Protein AF-A0A395I2I8-F1 (afdb_monomer)

Radius of gyration: 28.08 Å; Cα contacts (8 Å, |Δi|>4): 298; chains: 1; bounding box: 68×52×84 Å

Secondary structure (DSSP, 8-state):
---S------------HHHHHHHHHH-HHHHHHHHHHHHHHHHHHHHSPTTPEEEES--SSGGGTHHHHHHHHHTT----EEE--HHHHHHHHHHHHHHH---EEEEE-TTGGGGS-HHHHHHHHHHHHHHH--STT---EEEE-------HHHHHHHTTSTTHHHHHHHHHHHHHHHHHHHHT--TTS---SS-GGGEEEEEEEETTTTEEEEEEEESS--------HHHHHHHHHHTTEEEEEEEE-TT-S-EEEEEEEPP-

Structure (mmCIF, N/CA/C/O backbone):
data_AF-A0A395I2I8-F1
#
_entry.id   AF-A0A395I2I8-F1
#
loop_
_atom_site.group_PDB
_atom_site.id
_atom_site.type_symbol
_atom_site.label_atom_id
_atom_site.label_alt_id
_atom_site.label_comp_id
_atom_site.label_asym_id
_atom_site.label_entity_id
_atom_site.label_seq_id
_atom_site.pdbx_PDB_ins_code
_atom_site.Cartn_x
_atom_site.Cartn_y
_atom_site.Cartn_z
_atom_site.occupancy
_atom_site.B_iso_or_equiv
_atom_site.auth_seq_id
_atom_site.auth_comp_id
_atom_site.auth_asym_id
_atom_site.auth_atom_id
_atom_site.pdbx_PDB_model_num
ATOM 1 N N . MET A 1 1 ? 11.225 14.526 29.908 1.00 24.62 1 MET A N 1
ATOM 2 C CA . MET A 1 1 ? 11.260 15.207 28.598 1.00 24.62 1 MET A CA 1
ATOM 3 C C . MET A 1 1 ? 12.118 14.364 27.677 1.00 24.62 1 MET A C 1
ATOM 5 O O . MET A 1 1 ? 13.336 14.452 27.753 1.00 24.62 1 MET A O 1
ATOM 9 N N . LEU A 1 2 ? 11.496 13.466 26.913 1.00 23.20 2 LEU A N 1
ATOM 10 C CA . LEU A 1 2 ? 12.185 12.732 25.853 1.00 23.20 2 LEU A CA 1
ATOM 11 C C . LEU A 1 2 ? 12.238 13.633 24.610 1.00 23.20 2 LEU A C 1
ATOM 13 O O . LEU A 1 2 ? 11.276 14.367 24.368 1.00 23.20 2 LEU A O 1
ATOM 17 N N . PRO A 1 3 ? 13.361 13.652 23.878 1.00 24.34 3 PRO A N 1
ATOM 18 C CA . PRO A 1 3 ? 13.550 14.558 22.759 1.00 24.34 3 PRO A CA 1
ATOM 19 C C . PRO A 1 3 ? 12.559 14.229 21.638 1.00 24.34 3 PRO A C 1
ATOM 21 O O . PRO A 1 3 ? 12.529 13.116 21.119 1.00 24.34 3 PRO A O 1
ATOM 24 N N . GLN A 1 4 ? 11.754 15.229 21.270 1.00 32.66 4 GLN A N 1
ATOM 25 C CA . GLN A 1 4 ? 11.057 15.300 19.989 1.00 32.66 4 GLN A CA 1
ATOM 26 C C . GLN A 1 4 ? 12.108 15.207 18.885 1.00 32.66 4 GLN A C 1
ATOM 28 O O . GLN A 1 4 ? 12.811 16.184 18.657 1.00 32.66 4 GLN A O 1
ATOM 33 N N . ASN A 1 5 ? 12.273 14.033 18.283 1.00 31.19 5 ASN A N 1
ATOM 34 C CA . ASN A 1 5 ? 12.748 13.822 16.914 1.00 31.19 5 ASN A CA 1
ATOM 35 C C . ASN A 1 5 ? 12.987 12.327 16.729 1.00 31.19 5 ASN A C 1
ATOM 37 O O . ASN A 1 5 ? 14.037 11.815 17.105 1.00 31.19 5 ASN A O 1
ATOM 41 N N . ASN A 1 6 ? 11.964 11.642 16.219 1.00 24.88 6 ASN A N 1
ATOM 42 C CA . ASN A 1 6 ? 12.044 10.567 15.223 1.00 24.88 6 ASN A CA 1
ATOM 43 C C . ASN A 1 6 ? 10.640 9.980 15.009 1.00 24.88 6 ASN A C 1
ATOM 45 O O . ASN A 1 6 ? 10.434 8.774 15.042 1.00 24.88 6 ASN A O 1
ATOM 49 N N . ILE A 1 7 ? 9.662 10.856 14.766 1.00 26.92 7 ILE A N 1
ATOM 50 C CA . ILE A 1 7 ? 8.510 10.460 13.966 1.00 26.92 7 ILE A CA 1
ATOM 51 C C . ILE A 1 7 ? 9.018 10.621 12.537 1.00 26.92 7 ILE A C 1
ATOM 53 O O . ILE A 1 7 ? 9.269 11.747 12.098 1.00 26.92 7 ILE A O 1
ATOM 57 N N . ILE A 1 8 ? 9.230 9.512 11.824 1.00 27.67 8 ILE A N 1
ATOM 58 C CA . ILE A 1 8 ? 9.145 9.573 10.365 1.00 27.67 8 ILE A CA 1
ATOM 59 C C . ILE A 1 8 ? 7.680 9.877 10.114 1.00 27.67 8 ILE A C 1
ATOM 61 O O . ILE A 1 8 ? 6.827 8.996 10.050 1.00 27.67 8 ILE A O 1
ATOM 65 N N . ASP A 1 9 ? 7.393 11.169 10.098 1.00 29.12 9 ASP A N 1
ATOM 66 C CA . ASP A 1 9 ? 6.129 11.688 9.660 1.00 29.12 9 ASP A CA 1
ATOM 67 C C . ASP A 1 9 ? 6.121 11.315 8.188 1.00 29.12 9 ASP A C 1
ATOM 69 O O . ASP A 1 9 ? 6.732 11.993 7.358 1.00 29.12 9 ASP A O 1
ATOM 73 N N . ILE A 1 10 ? 5.424 10.229 7.851 1.00 31.50 10 ILE A N 1
ATOM 74 C CA . ILE A 1 10 ? 4.788 10.129 6.545 1.00 31.50 10 ILE A CA 1
ATOM 75 C C . ILE A 1 10 ? 3.675 11.183 6.567 1.00 31.50 10 ILE A C 1
ATOM 77 O O . ILE A 1 10 ? 2.496 10.888 6.390 1.00 31.50 10 ILE A O 1
ATOM 81 N N . ARG A 1 11 ? 4.065 12.451 6.764 1.00 35.88 11 ARG A N 1
ATOM 82 C CA . ARG A 1 11 ? 3.461 13.585 6.117 1.00 35.88 11 ARG A CA 1
ATOM 83 C C . ARG A 1 11 ? 3.473 13.076 4.704 1.00 35.88 11 ARG A C 1
ATOM 85 O O . ARG A 1 11 ? 4.540 12.964 4.093 1.00 35.88 11 ARG A O 1
ATOM 92 N N . ALA A 1 12 ? 2.299 12.634 4.252 1.00 39.41 12 ALA A N 1
ATOM 93 C CA . ALA A 1 12 ? 2.015 12.498 2.848 1.00 39.41 12 ALA A CA 1
ATOM 94 C C . ALA A 1 12 ? 2.805 13.625 2.209 1.00 39.41 12 ALA A C 1
ATOM 96 O O . ALA A 1 12 ? 2.707 14.763 2.695 1.00 39.41 12 ALA A O 1
ATOM 97 N N . VAL A 1 13 ? 3.674 13.293 1.245 1.00 46.09 13 VAL A N 1
ATOM 98 C CA . VAL A 1 13 ? 4.216 14.294 0.328 1.00 46.09 13 VAL A CA 1
ATOM 99 C C . VAL A 1 13 ? 3.102 15.310 0.194 1.00 46.09 13 VAL A C 1
ATOM 101 O O . VAL A 1 13 ? 1.986 14.886 -0.115 1.00 46.09 13 VAL A O 1
ATOM 104 N N . LYS A 1 14 ? 3.313 16.551 0.655 1.00 46.31 14 LYS A N 1
ATOM 105 C CA . LYS A 1 14 ? 2.206 17.500 0.777 1.00 46.31 14 LYS A CA 1
ATOM 106 C C . LYS A 1 14 ? 1.890 17.932 -0.644 1.00 46.31 14 LYS A C 1
ATOM 108 O O . LYS A 1 14 ? 2.355 18.961 -1.117 1.00 46.31 14 LYS A O 1
ATOM 113 N N . VAL A 1 15 ? 1.245 17.025 -1.358 1.00 58.12 15 VAL A N 1
ATOM 114 C CA . VAL A 1 15 ? 0.734 17.194 -2.691 1.00 58.12 15 VAL A CA 1
ATOM 115 C C . VAL A 1 15 ? -0.454 18.118 -2.512 1.00 58.12 15 VAL A C 1
ATOM 117 O O . VAL A 1 15 ? -1.151 18.045 -1.499 1.00 58.12 15 VAL A O 1
ATOM 120 N N . GLU A 1 16 ? -0.649 19.025 -3.458 1.00 64.25 16 GLU A N 1
ATOM 121 C CA . GLU A 1 16 ? -1.855 19.839 -3.479 1.00 64.25 16 GLU A CA 1
ATOM 122 C C . GLU A 1 16 ? -3.084 18.941 -3.288 1.00 64.25 16 GLU A C 1
ATOM 124 O O . GLU A 1 16 ? -3.213 17.912 -3.959 1.00 64.25 16 GLU A O 1
ATOM 129 N N . ASP A 1 17 ? -3.979 19.334 -2.377 1.00 70.62 17 ASP A N 1
ATOM 130 C CA . ASP A 1 17 ? -5.180 18.560 -2.041 1.00 70.62 17 ASP A CA 1
ATOM 131 C C . ASP A 1 17 ? -5.990 18.212 -3.304 1.00 70.62 17 ASP A C 1
ATOM 133 O O . ASP A 1 17 ? -6.579 17.142 -3.399 1.00 70.62 17 ASP A O 1
ATOM 137 N N . SER A 1 18 ? -5.945 19.071 -4.329 1.00 73.06 18 SER A N 1
ATOM 138 C CA . SER A 1 18 ? -6.546 18.850 -5.649 1.00 73.06 18 SER A CA 1
ATOM 139 C C . SER A 1 18 ? -6.028 17.591 -6.360 1.00 73.06 18 SER A C 1
ATOM 141 O O . SER A 1 18 ? -6.817 16.847 -6.944 1.00 73.06 18 SER A O 1
ATOM 143 N N . ILE A 1 19 ? -4.720 17.331 -6.312 1.00 71.69 19 ILE A N 1
ATOM 144 C CA . ILE A 1 19 ? -4.092 16.152 -6.918 1.00 71.69 19 ILE A CA 1
ATOM 145 C C . ILE A 1 19 ? -4.417 14.922 -6.076 1.00 71.69 19 ILE A C 1
ATOM 147 O O . ILE A 1 19 ? -4.734 13.872 -6.632 1.00 71.69 19 ILE A O 1
ATOM 151 N N . TYR A 1 20 ? -4.384 15.053 -4.747 1.00 75.19 20 TYR A N 1
ATOM 152 C CA . TYR A 1 20 ? -4.758 13.966 -3.846 1.00 75.19 20 TYR A CA 1
ATOM 153 C C . TYR A 1 20 ? -6.211 13.522 -4.080 1.00 75.19 20 TYR A C 1
ATOM 155 O O . TYR A 1 20 ? -6.464 12.347 -4.336 1.00 75.19 20 TYR A O 1
ATOM 163 N N . GLU A 1 21 ? -7.157 14.460 -4.123 1.00 79.88 21 GLU A N 1
ATOM 164 C CA . GLU A 1 21 ? -8.561 14.178 -4.441 1.00 79.88 21 GLU A CA 1
ATOM 165 C C . GLU A 1 21 ? -8.737 13.587 -5.850 1.00 79.88 21 GLU A C 1
ATOM 167 O O . GLU A 1 21 ? -9.542 12.674 -6.055 1.00 79.88 21 GLU A O 1
ATOM 172 N N . ALA A 1 22 ? -7.951 14.047 -6.828 1.00 82.38 22 ALA A N 1
ATOM 173 C CA . ALA A 1 22 ? -7.978 13.492 -8.177 1.00 82.38 22 ALA A CA 1
ATOM 174 C C . ALA A 1 22 ? -7.480 12.035 -8.228 1.00 82.38 22 ALA A C 1
ATOM 176 O O . ALA A 1 22 ? -8.081 11.224 -8.935 1.00 82.38 22 ALA A O 1
ATOM 177 N N . VAL A 1 23 ? -6.450 11.668 -7.452 1.00 82.81 23 VAL A N 1
ATOM 178 C CA . VAL A 1 23 ? -6.026 10.263 -7.286 1.00 82.81 23 VAL A CA 1
ATOM 179 C C . VAL A 1 23 ? -7.157 9.449 -6.676 1.00 82.81 23 VAL A C 1
ATOM 181 O O . VAL A 1 23 ? -7.519 8.385 -7.184 1.00 82.81 23 VAL A O 1
ATOM 184 N N . LEU A 1 24 ? -7.753 9.970 -5.603 1.00 83.50 24 LEU A N 1
ATOM 185 C CA . LEU A 1 24 ? -8.794 9.270 -4.869 1.00 83.50 24 LEU A CA 1
ATOM 186 C C . LEU A 1 24 ? -10.037 8.987 -5.715 1.00 83.50 24 LEU A C 1
ATOM 188 O O . LEU A 1 24 ? -10.708 8.000 -5.430 1.00 83.50 24 LEU A O 1
ATOM 192 N N . LYS A 1 25 ? -10.318 9.781 -6.757 1.00 85.25 25 LYS A N 1
ATOM 193 C CA . LYS A 1 25 ? -11.474 9.620 -7.656 1.00 85.25 25 LYS A CA 1
ATOM 194 C C . LYS A 1 25 ? -11.497 8.290 -8.416 1.00 85.25 25 LYS A C 1
ATOM 196 O O . LYS A 1 25 ? -12.566 7.701 -8.561 1.00 85.25 25 LYS A O 1
ATOM 201 N N . ASP A 1 26 ? -10.352 7.805 -8.889 1.00 85.00 26 ASP A N 1
ATOM 202 C CA . ASP A 1 26 ? -10.253 6.518 -9.603 1.00 85.00 26 ASP A CA 1
ATOM 203 C C . ASP A 1 26 ? -9.760 5.373 -8.697 1.00 85.00 26 ASP A C 1
ATOM 205 O O . ASP A 1 26 ? -9.737 4.207 -9.101 1.00 85.00 26 ASP A O 1
ATOM 209 N N . TYR A 1 27 ? -9.426 5.678 -7.441 1.00 90.31 27 TYR A N 1
ATOM 210 C CA . TYR A 1 27 ? -8.975 4.703 -6.455 1.00 90.31 27 TYR A CA 1
ATOM 211 C C . TYR A 1 27 ? -10.163 3.947 -5.833 1.00 90.31 27 TYR A C 1
ATOM 213 O O . TYR A 1 27 ? -10.759 4.374 -4.838 1.00 90.31 27 TYR A O 1
ATOM 221 N N . TYR A 1 28 ? -10.547 2.807 -6.426 1.00 93.50 28 TYR A N 1
ATOM 222 C CA . TYR A 1 28 ? -11.740 2.050 -5.997 1.00 93.50 28 TYR A CA 1
ATOM 223 C C . TYR A 1 28 ? -11.699 1.647 -4.521 1.00 93.50 28 TYR A C 1
ATOM 225 O O . TYR A 1 28 ? -12.742 1.645 -3.871 1.00 93.50 28 TYR A O 1
ATOM 233 N N . LEU A 1 29 ? -10.515 1.331 -3.988 1.00 91.44 29 LEU A N 1
ATOM 234 C CA . LEU A 1 29 ? -10.379 0.791 -2.640 1.00 91.44 29 LEU A CA 1
ATOM 235 C C . LEU A 1 29 ? -10.951 1.753 -1.594 1.00 91.44 29 LEU A C 1
ATOM 237 O O . LEU A 1 29 ? -11.674 1.324 -0.699 1.00 91.44 29 LEU A O 1
ATOM 241 N N . ARG A 1 30 ? -10.709 3.063 -1.748 1.00 88.81 30 ARG A N 1
ATOM 242 C CA . ARG A 1 30 ? -11.294 4.080 -0.860 1.00 88.81 30 ARG A CA 1
ATOM 243 C C . ARG A 1 30 ? -12.821 4.077 -0.930 1.00 88.81 30 ARG A C 1
ATOM 245 O O . ARG A 1 30 ? -13.480 4.147 0.102 1.00 88.81 30 ARG A O 1
ATOM 252 N N . HIS A 1 31 ? -13.385 4.014 -2.132 1.00 90.88 31 HIS A N 1
ATOM 253 C CA . HIS A 1 31 ? -14.834 4.050 -2.324 1.00 90.88 31 HIS A CA 1
ATOM 254 C C . HIS A 1 31 ? -15.522 2.816 -1.739 1.00 90.88 31 HIS A C 1
ATOM 256 O O . HIS A 1 31 ? -16.550 2.942 -1.074 1.00 90.88 31 HIS A O 1
ATOM 262 N N . GLU A 1 32 ? -14.948 1.635 -1.963 1.00 94.44 32 GLU A N 1
ATOM 263 C CA . GLU A 1 32 ? -15.469 0.373 -1.437 1.00 94.44 32 GLU A CA 1
ATOM 264 C C . GLU A 1 32 ? -15.355 0.316 0.087 1.00 94.44 32 GLU A C 1
ATOM 266 O O . GLU A 1 32 ? -16.323 -0.042 0.756 1.00 94.44 32 GLU A O 1
ATOM 271 N N . GLU A 1 33 ? -14.228 0.759 0.648 1.00 92.19 33 GLU A N 1
ATOM 272 C CA . GLU A 1 33 ? -14.037 0.876 2.093 1.00 92.19 33 GLU A CA 1
ATOM 273 C C . GLU A 1 33 ? -15.080 1.807 2.731 1.00 92.19 33 GLU A C 1
ATOM 275 O O . GLU A 1 33 ? -15.785 1.398 3.653 1.00 92.19 33 GLU A O 1
ATOM 280 N N . ILE A 1 34 ? -15.267 3.019 2.195 1.00 90.75 34 ILE A N 1
ATOM 281 C CA . ILE A 1 34 ? -16.287 3.964 2.682 1.00 90.75 34 ILE A CA 1
ATOM 282 C C . ILE A 1 34 ? -17.697 3.374 2.552 1.00 90.75 34 ILE A C 1
ATOM 284 O O . ILE A 1 34 ? -18.524 3.534 3.453 1.00 90.75 34 ILE A O 1
ATOM 288 N N . HIS A 1 35 ? -17.999 2.685 1.450 1.00 93.69 35 HIS A N 1
ATOM 289 C CA . HIS A 1 35 ? -19.297 2.044 1.256 1.00 93.69 35 HIS A CA 1
ATOM 290 C C . HIS A 1 35 ? -19.560 0.951 2.304 1.00 93.69 35 HIS A C 1
ATOM 292 O O . HIS A 1 35 ? -20.650 0.887 2.882 1.00 93.69 35 HIS A O 1
ATOM 298 N N . ILE A 1 36 ? -18.562 0.114 2.596 1.00 95.19 36 ILE A N 1
ATOM 299 C CA . ILE A 1 36 ? -18.658 -0.919 3.632 1.00 95.19 36 ILE A CA 1
ATOM 300 C C . ILE A 1 36 ? -18.846 -0.276 5.007 1.00 95.19 36 ILE A C 1
ATOM 302 O O . ILE A 1 36 ? -19.736 -0.695 5.745 1.00 95.19 36 ILE A O 1
ATOM 306 N N . LEU A 1 37 ? -18.084 0.770 5.337 1.00 92.94 37 LEU A N 1
ATOM 307 C CA . LEU A 1 37 ? -18.235 1.492 6.602 1.00 92.94 37 LEU A CA 1
ATOM 308 C C . LEU A 1 37 ? -19.650 2.070 6.739 1.00 92.94 37 LEU A C 1
ATOM 310 O O . LEU A 1 37 ? -20.325 1.799 7.724 1.00 92.94 37 LEU A O 1
ATOM 314 N N . ARG A 1 38 ? -20.175 2.752 5.718 1.00 92.50 38 ARG A N 1
ATOM 315 C CA . ARG A 1 38 ? -21.546 3.302 5.737 1.00 92.50 38 ARG A CA 1
ATOM 316 C C . ARG A 1 38 ? -22.635 2.248 5.890 1.00 92.50 38 ARG A C 1
ATOM 318 O O . ARG A 1 38 ? -23.637 2.501 6.550 1.00 92.50 38 ARG A O 1
ATOM 325 N N . THR A 1 39 ? -22.462 1.074 5.290 1.00 95.12 39 THR A N 1
ATOM 326 C CA . THR A 1 39 ? -23.499 0.031 5.299 1.00 95.12 39 THR A CA 1
ATOM 327 C C . THR A 1 39 ? -23.384 -0.938 6.475 1.00 95.12 39 THR A C 1
ATOM 329 O O . THR A 1 39 ? -24.389 -1.528 6.875 1.00 95.12 39 THR A O 1
ATOM 332 N N . GLN A 1 40 ? -22.186 -1.127 7.036 1.00 96.12 40 GLN A N 1
ATOM 333 C CA . GLN A 1 40 ? -21.920 -2.131 8.070 1.00 96.12 40 GLN A CA 1
ATOM 334 C C . GLN A 1 40 ? -21.453 -1.551 9.410 1.00 96.12 40 GLN A C 1
ATOM 336 O O . GLN A 1 40 ? -21.416 -2.322 10.373 1.00 96.12 40 GLN A O 1
ATOM 341 N N . ALA A 1 41 ? -21.163 -0.245 9.527 1.00 92.75 41 ALA A N 1
ATOM 342 C CA . ALA A 1 41 ? -20.664 0.366 10.767 1.00 92.75 41 ALA A CA 1
ATOM 343 C C . ALA A 1 41 ? -21.506 -0.027 11.980 1.00 92.75 41 ALA A C 1
ATOM 345 O O . ALA A 1 41 ? -20.948 -0.514 12.953 1.00 92.75 41 ALA A O 1
ATOM 346 N N . HIS A 1 42 ? -22.839 0.049 11.896 1.00 93.38 42 HIS A N 1
ATOM 347 C CA . HIS A 1 42 ? -23.726 -0.341 12.999 1.00 93.38 42 HIS A CA 1
ATOM 348 C C . HIS A 1 42 ? -23.481 -1.769 13.510 1.00 93.38 42 HIS A C 1
ATOM 350 O O . HIS A 1 42 ? -23.486 -2.015 14.716 1.00 93.38 42 HIS A O 1
ATOM 356 N N . LYS A 1 43 ? -23.251 -2.726 12.604 1.00 94.94 43 LYS A N 1
ATOM 357 C CA . LYS A 1 43 ? -22.971 -4.120 12.977 1.00 94.94 43 LYS A CA 1
ATOM 358 C C . LYS A 1 43 ? -21.564 -4.273 13.549 1.00 94.94 43 LYS A C 1
ATOM 360 O O . LYS A 1 43 ? -21.390 -5.022 14.508 1.00 94.94 43 LYS A O 1
ATOM 365 N N . MET A 1 44 ? -20.586 -3.578 12.967 1.00 94.19 44 MET A N 1
ATOM 366 C CA . MET A 1 44 ? -19.196 -3.580 13.430 1.00 94.19 44 MET A CA 1
ATOM 367 C C . MET A 1 44 ? -19.105 -3.015 14.847 1.00 94.19 44 MET A C 1
ATOM 369 O O . MET A 1 44 ? -18.624 -3.688 15.755 1.00 94.19 44 MET A O 1
ATOM 373 N N . THR A 1 45 ? -19.650 -1.819 15.066 1.00 91.06 45 THR A N 1
ATOM 374 C CA . THR A 1 45 ? -19.606 -1.132 16.356 1.00 91.06 45 THR A CA 1
ATOM 375 C C . THR A 1 45 ? -20.383 -1.878 17.425 1.00 91.06 45 THR A C 1
ATOM 377 O O . THR A 1 45 ? -19.916 -1.930 18.556 1.00 91.06 45 THR A O 1
ATOM 380 N N . HIS A 1 46 ? -21.484 -2.564 17.095 1.00 91.88 46 HIS A N 1
ATOM 381 C CA . HIS A 1 46 ? -22.209 -3.404 18.055 1.00 91.88 46 HIS A CA 1
ATOM 382 C C . HIS A 1 46 ? -21.333 -4.529 18.639 1.00 91.88 46 HIS A C 1
ATOM 384 O O . HIS A 1 46 ? -21.562 -4.958 19.769 1.00 91.88 46 HIS A O 1
ATOM 390 N N . LYS A 1 47 ? -20.325 -5.014 17.903 1.00 92.44 47 LYS A N 1
ATOM 391 C CA . LYS A 1 47 ? -19.395 -6.053 18.377 1.00 92.44 47 LYS A CA 1
ATOM 392 C C . LYS A 1 47 ? -18.235 -5.513 19.216 1.00 92.44 47 LYS A C 1
ATOM 394 O O . LYS A 1 47 ? -17.597 -6.302 19.902 1.00 92.44 47 LYS A O 1
ATOM 399 N N . ILE A 1 48 ? -17.988 -4.204 19.194 1.00 89.56 48 ILE A N 1
ATOM 400 C CA . ILE A 1 48 ? -16.977 -3.558 20.040 1.00 89.56 48 ILE A CA 1
ATOM 401 C C . ILE A 1 48 ? -17.464 -3.562 21.495 1.00 89.56 48 ILE A C 1
ATOM 403 O O . ILE A 1 48 ? -18.630 -3.262 21.756 1.00 89.56 48 ILE A O 1
ATOM 407 N N . ALA A 1 49 ? -16.600 -3.888 22.452 1.00 88.50 49 ALA A N 1
ATOM 408 C CA . ALA A 1 49 ? -16.979 -3.922 23.861 1.00 88.50 49 ALA A CA 1
ATOM 409 C C . ALA A 1 49 ? -17.300 -2.526 24.424 1.00 88.50 49 ALA A C 1
ATOM 411 O O . ALA A 1 49 ? -16.830 -1.501 23.924 1.00 88.50 49 ALA A O 1
ATOM 412 N N . GLU A 1 50 ? -18.106 -2.468 25.483 1.00 85.62 50 GLU A N 1
ATOM 413 C CA . GLU A 1 50 ? -18.380 -1.200 26.162 1.00 85.62 50 GLU A CA 1
ATOM 414 C C . GLU A 1 50 ? -17.109 -0.611 26.786 1.00 85.62 50 GLU A C 1
ATOM 416 O O . GLU A 1 50 ? -16.181 -1.334 27.143 1.00 85.62 50 GLU A O 1
ATOM 421 N N . ASN A 1 51 ? -17.066 0.720 26.905 1.00 84.81 51 ASN A N 1
ATOM 422 C CA . ASN A 1 51 ? -15.925 1.477 27.438 1.00 84.81 51 ASN A CA 1
ATOM 423 C C . ASN A 1 51 ? -14.584 1.216 26.724 1.00 84.81 51 ASN A C 1
ATOM 425 O O . ASN A 1 51 ? -13.523 1.510 27.281 1.00 84.81 51 ASN A O 1
ATOM 429 N N . SER A 1 52 ? -14.626 0.678 25.501 1.00 86.00 52 SER A N 1
ATOM 430 C CA . SER A 1 52 ? -13.425 0.432 24.710 1.00 86.00 52 SER A CA 1
ATOM 431 C C . SER A 1 52 ? -12.780 1.739 24.264 1.00 86.00 52 SER A C 1
ATOM 433 O O . SER A 1 52 ? -13.456 2.635 23.755 1.00 86.00 52 SER A O 1
ATOM 435 N N . ALA A 1 53 ? -11.458 1.829 24.374 1.00 85.69 53 ALA A N 1
ATOM 436 C CA . ALA A 1 53 ? -10.705 2.841 23.642 1.00 85.69 53 ALA A CA 1
ATOM 437 C C . ALA A 1 53 ? -10.575 2.424 22.169 1.00 85.69 53 ALA A C 1
ATOM 439 O O . ALA A 1 53 ? -10.296 1.262 21.875 1.00 85.69 53 ALA A O 1
ATOM 440 N N . ILE A 1 54 ? -10.785 3.362 21.248 1.00 85.12 54 ILE A N 1
ATOM 441 C CA . ILE A 1 54 ? -10.629 3.147 19.809 1.00 85.12 54 ILE A CA 1
ATOM 442 C C . ILE A 1 54 ? -9.267 3.698 19.404 1.00 85.12 54 ILE A C 1
ATOM 444 O O . ILE A 1 54 ? -8.942 4.845 19.694 1.00 85.12 54 ILE A O 1
ATOM 448 N N . VAL A 1 55 ? -8.455 2.890 18.740 1.00 83.19 55 VAL A N 1
ATOM 449 C CA . VAL A 1 55 ? -7.097 3.283 18.358 1.00 83.19 55 VAL A CA 1
ATOM 450 C C . VAL A 1 55 ? -6.981 3.171 16.850 1.00 83.19 55 VAL A C 1
ATOM 452 O O . VAL A 1 55 ? -7.048 2.065 16.323 1.00 83.19 55 VAL A O 1
ATOM 455 N N . ASP A 1 56 ? -6.837 4.297 16.156 1.00 82.19 56 ASP A N 1
ATOM 456 C CA . ASP A 1 56 ? -6.632 4.308 14.708 1.00 82.19 56 ASP A CA 1
ATOM 457 C C . ASP A 1 56 ? -5.135 4.351 14.397 1.00 82.19 56 ASP A C 1
ATOM 459 O O . ASP A 1 56 ? -4.458 5.343 14.670 1.00 82.19 56 ASP A O 1
ATOM 463 N N . LEU A 1 57 ? -4.623 3.253 13.839 1.00 76.50 57 LEU A N 1
ATOM 464 C CA . LEU A 1 57 ? -3.203 3.074 13.535 1.00 76.50 57 LEU A CA 1
ATOM 465 C C . LEU A 1 57 ? -2.854 3.392 12.072 1.00 76.50 57 LEU A C 1
ATOM 467 O O . LEU A 1 57 ? -1.819 2.940 11.581 1.00 76.50 57 LEU A O 1
ATOM 471 N N . GLY A 1 58 ? -3.700 4.130 11.346 1.00 67.06 58 GLY A N 1
ATOM 472 C CA . GLY A 1 58 ? -3.453 4.404 9.927 1.00 67.06 58 GLY A CA 1
ATOM 473 C C . GLY A 1 58 ? -4.137 5.644 9.373 1.00 67.06 58 GLY A C 1
ATOM 474 O O . GLY A 1 58 ? -4.497 5.643 8.197 1.00 67.06 58 GLY A O 1
ATOM 475 N N . SER A 1 59 ? -4.355 6.673 10.195 1.00 56.56 59 SER A N 1
ATOM 476 C CA . SER A 1 59 ? -5.478 7.563 9.909 1.00 56.56 59 SER A CA 1
ATOM 477 C C . SER A 1 59 ? -5.348 8.416 8.651 1.00 56.56 59 SER A C 1
ATOM 479 O O . SER A 1 59 ? -6.377 8.663 8.045 1.00 56.56 59 SER A O 1
ATOM 481 N N . GLY A 1 60 ? -4.155 8.817 8.190 1.00 62.72 60 GLY A N 1
ATOM 482 C CA . GLY A 1 60 ? -4.050 9.707 7.024 1.00 62.72 60 GLY A CA 1
ATOM 483 C C . GLY A 1 60 ? -5.045 10.880 7.135 1.00 62.72 60 GLY A C 1
ATOM 484 O O . GLY A 1 60 ? -4.849 11.777 7.951 1.00 62.72 60 GLY A O 1
ATOM 485 N N . SER A 1 61 ? -6.141 10.838 6.363 1.00 62.56 61 SER A N 1
ATOM 486 C CA . SER A 1 61 ? -7.352 11.642 6.581 1.00 62.56 61 SER A CA 1
ATOM 487 C C . SER A 1 61 ? -8.408 10.918 7.448 1.00 62.56 61 SER A C 1
ATOM 489 O O . SER A 1 61 ? -8.866 9.821 7.134 1.00 62.56 61 SER A O 1
ATOM 491 N N . LEU A 1 62 ? -8.895 11.582 8.506 1.00 69.12 62 LEU A N 1
ATOM 492 C CA . LEU A 1 62 ? -9.932 11.054 9.420 1.00 69.12 62 LEU A CA 1
ATOM 493 C C . LEU A 1 62 ? -11.325 10.886 8.776 1.00 69.12 62 LEU A C 1
ATOM 495 O O . LEU A 1 62 ? -12.252 10.401 9.424 1.00 69.12 62 LEU A O 1
ATOM 499 N N . ASP A 1 63 ? -11.497 11.278 7.512 1.00 73.50 63 ASP A N 1
ATOM 500 C CA . ASP A 1 63 ? -12.774 11.304 6.788 1.00 73.50 63 ASP A CA 1
ATOM 501 C C . ASP A 1 63 ? -13.469 9.937 6.749 1.00 73.50 63 ASP A C 1
ATOM 503 O O . ASP A 1 63 ? -14.697 9.850 6.827 1.00 73.50 63 ASP A O 1
ATOM 507 N N . LYS A 1 64 ? -12.691 8.855 6.677 1.00 77.12 64 LYS A N 1
ATOM 508 C CA . LYS A 1 64 ? -13.229 7.492 6.609 1.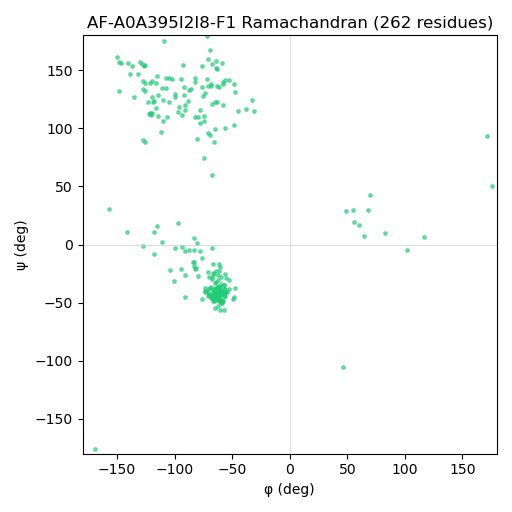00 77.12 64 LYS A CA 1
ATOM 509 C C . LYS A 1 64 ? -13.802 7.016 7.939 1.00 77.12 64 LYS A C 1
ATOM 511 O O . LYS A 1 64 ? -14.815 6.317 7.952 1.00 77.12 64 LYS A O 1
ATOM 516 N N . ILE A 1 65 ? -13.174 7.381 9.057 1.00 79.75 65 ILE A N 1
ATOM 517 C CA . ILE A 1 65 ? -13.561 6.859 10.373 1.00 79.75 65 ILE A CA 1
ATOM 518 C C . ILE A 1 65 ? -14.740 7.613 10.989 1.00 79.75 65 ILE A C 1
ATOM 520 O O . ILE A 1 65 ? -15.373 7.069 11.892 1.00 79.75 65 ILE A O 1
ATOM 524 N N . VAL A 1 66 ? -15.093 8.801 10.476 1.00 83.44 66 VAL A N 1
ATOM 525 C CA . VAL A 1 66 ? -16.243 9.600 10.951 1.00 83.44 66 VAL A CA 1
ATOM 526 C C . VAL A 1 66 ? -17.503 8.744 11.063 1.00 83.44 66 VAL A C 1
ATOM 528 O O . VAL A 1 66 ? -18.153 8.728 12.097 1.00 83.44 66 VAL A O 1
ATOM 531 N N . THR A 1 67 ? -17.787 7.918 10.054 1.00 86.00 67 THR A N 1
ATOM 532 C CA . THR A 1 67 ? -18.967 7.039 10.067 1.00 86.00 67 THR A CA 1
ATOM 533 C C . THR A 1 67 ? -18.954 6.019 11.217 1.00 86.00 67 THR A C 1
ATOM 535 O O . THR A 1 67 ? -20.007 5.702 11.776 1.00 86.00 67 THR A O 1
ATOM 538 N N . LEU A 1 68 ? -17.783 5.490 11.591 1.00 85.50 68 LEU A N 1
ATOM 539 C CA . LEU A 1 68 ? -17.661 4.603 12.753 1.00 85.50 68 LEU A CA 1
ATOM 540 C C . LEU A 1 68 ? -17.861 5.376 14.056 1.00 85.50 68 LEU A C 1
ATOM 542 O O . LEU A 1 68 ? -18.562 4.885 14.940 1.00 85.50 68 LEU A O 1
ATOM 546 N N . LEU A 1 69 ? -17.279 6.573 14.158 1.00 83.88 69 LEU A N 1
ATOM 547 C CA . LEU A 1 69 ? -17.394 7.438 15.332 1.00 83.88 69 LEU A CA 1
ATOM 548 C C . LEU A 1 69 ? -18.847 7.867 15.576 1.00 83.88 69 LEU A C 1
ATOM 550 O O . LEU A 1 69 ? -19.349 7.652 16.677 1.00 83.88 69 LEU A O 1
ATOM 554 N N . ASP A 1 70 ? -19.553 8.333 14.543 1.00 86.50 70 ASP A N 1
ATOM 555 C CA . ASP A 1 70 ? -20.975 8.707 14.614 1.00 86.50 70 ASP A CA 1
ATOM 556 C C . ASP A 1 70 ? -21.832 7.540 15.122 1.00 86.50 70 ASP A C 1
ATOM 558 O O . ASP A 1 70 ? -22.742 7.690 15.938 1.00 86.50 70 ASP A O 1
ATOM 562 N N . THR A 1 71 ? -21.523 6.330 14.653 1.00 87.38 71 THR A N 1
ATOM 563 C CA . THR A 1 71 ? -22.253 5.125 15.047 1.00 87.38 71 THR A CA 1
ATOM 564 C C . THR A 1 71 ? -21.958 4.733 16.499 1.00 87.38 71 THR A C 1
ATOM 566 O O . THR A 1 71 ? -22.860 4.288 17.212 1.00 87.38 71 THR A O 1
ATOM 569 N N . LEU A 1 72 ? -20.711 4.878 16.956 1.00 85.56 72 LEU A N 1
ATOM 570 C CA . LEU A 1 72 ? -20.332 4.642 18.353 1.00 85.56 72 LEU A CA 1
ATOM 571 C C . LEU A 1 72 ? -21.020 5.637 19.294 1.00 85.56 72 LEU A C 1
ATOM 573 O O . LEU A 1 72 ? -21.544 5.229 20.335 1.00 85.56 72 LEU A O 1
ATOM 577 N N . GLU A 1 73 ? -21.076 6.911 18.901 1.00 85.56 73 GLU A N 1
ATOM 578 C CA . GLU A 1 73 ? -21.770 7.968 19.637 1.00 85.56 73 GLU A CA 1
ATOM 579 C C . GLU A 1 73 ? -23.282 7.710 19.699 1.00 85.56 73 GLU A C 1
ATOM 581 O O . GLU A 1 73 ? -23.871 7.746 20.781 1.00 85.56 73 GLU A O 1
ATOM 586 N N . ALA A 1 74 ? -23.907 7.342 18.575 1.00 85.94 74 ALA A N 1
ATOM 587 C CA . ALA A 1 74 ? -25.324 6.978 18.526 1.00 85.94 74 ALA A CA 1
ATOM 588 C C . ALA A 1 74 ? -25.655 5.774 19.428 1.00 85.94 74 ALA A C 1
ATOM 590 O O . ALA A 1 74 ? -26.724 5.718 20.040 1.00 85.94 74 ALA A O 1
ATOM 591 N N . GLN A 1 75 ? -24.720 4.828 19.562 1.00 83.88 75 GLN A N 1
ATOM 592 C CA . GLN A 1 75 ? -24.816 3.693 20.488 1.00 83.88 75 GLN A CA 1
ATOM 593 C C . GLN A 1 75 ? -24.446 4.054 21.938 1.00 83.88 75 GLN A C 1
ATOM 595 O O . GLN A 1 75 ? -24.465 3.178 22.802 1.00 83.88 75 GLN A O 1
ATOM 600 N N . LYS A 1 76 ? -24.119 5.322 22.220 1.00 80.56 76 LYS A N 1
ATOM 601 C CA . LYS A 1 76 ? -23.680 5.835 23.528 1.00 80.56 76 LYS A CA 1
ATOM 602 C C . LYS A 1 76 ? -22.478 5.083 24.102 1.00 80.56 76 LYS A C 1
ATOM 604 O O . LYS A 1 76 ? -22.323 4.988 25.322 1.00 80.56 76 LYS A O 1
ATOM 609 N N . LYS A 1 77 ? -21.614 4.543 23.238 1.00 74.69 77 LYS A N 1
ATOM 610 C CA . LYS A 1 77 ? -20.384 3.888 23.682 1.00 74.69 77 LYS A CA 1
ATOM 611 C C . LYS A 1 77 ? -19.386 4.954 24.104 1.00 74.69 77 LYS A C 1
ATOM 613 O O . LYS A 1 77 ? -19.104 5.887 23.361 1.00 74.69 77 LYS A O 1
ATOM 618 N N . LYS A 1 78 ? -18.843 4.822 25.316 1.00 65.94 78 LYS A N 1
ATOM 619 C CA . LYS A 1 78 ? -17.726 5.658 25.760 1.00 65.94 78 LYS A CA 1
ATOM 620 C C . LYS A 1 78 ? -16.464 5.184 25.056 1.00 65.94 78 LYS A C 1
ATOM 622 O O . LYS A 1 78 ? -15.931 4.134 25.401 1.00 65.94 78 LYS A O 1
ATOM 627 N N . CYS A 1 79 ? -16.006 5.964 24.091 1.00 64.88 79 CYS A N 1
ATOM 628 C CA . CYS A 1 79 ? -14.783 5.711 23.348 1.00 64.88 79 CYS A CA 1
ATOM 629 C C . CYS A 1 79 ? -13.874 6.939 23.379 1.00 64.88 79 CYS A C 1
ATOM 631 O O . CYS A 1 79 ? -14.335 8.073 23.284 1.00 64.88 79 CYS A O 1
ATOM 633 N N . ALA A 1 80 ? -12.575 6.694 23.518 1.00 65.06 80 ALA A N 1
ATOM 634 C CA . ALA A 1 80 ? -11.527 7.685 23.305 1.00 65.06 80 ALA A CA 1
ATOM 635 C C . ALA A 1 80 ? -10.769 7.286 22.040 1.00 65.06 80 ALA A C 1
ATOM 637 O O . ALA A 1 80 ? -10.480 6.100 21.885 1.00 65.06 80 ALA A O 1
ATOM 638 N N . ALA A 1 81 ? -10.491 8.245 21.157 1.00 62.91 81 ALA A N 1
ATOM 639 C CA . ALA A 1 81 ? -9.714 8.022 19.944 1.00 62.91 81 ALA A CA 1
ATOM 640 C C . ALA A 1 81 ? -8.266 8.476 20.158 1.00 62.91 81 ALA A C 1
ATOM 642 O O . ALA A 1 81 ? -8.040 9.604 20.600 1.00 62.91 81 ALA A O 1
ATOM 643 N N . LEU A 1 82 ? -7.301 7.613 19.837 1.00 66.44 82 LEU A N 1
ATOM 644 C CA . LEU A 1 82 ? -5.885 7.978 19.761 1.00 66.44 82 LEU A CA 1
ATOM 645 C C . LEU A 1 82 ? -5.447 8.021 18.294 1.00 66.44 82 LEU A C 1
ATOM 647 O O . LEU A 1 82 ? -5.750 7.098 17.537 1.00 66.44 82 LEU A O 1
ATOM 651 N N . HIS A 1 83 ? -4.711 9.073 17.933 1.00 65.25 83 HIS A N 1
ATOM 652 C CA . HIS A 1 83 ? -4.011 9.201 16.660 1.00 65.25 83 HIS A CA 1
ATOM 653 C C . HIS A 1 83 ? -2.505 9.296 16.930 1.00 65.25 83 HIS A C 1
ATOM 655 O O . HIS A 1 83 ? -2.065 10.169 17.679 1.00 65.25 83 HIS A O 1
ATOM 661 N N . GLY A 1 84 ? -1.729 8.394 16.336 1.00 64.25 84 GLY A N 1
ATOM 662 C CA . GLY A 1 84 ? -0.278 8.321 16.489 1.00 64.25 84 GLY A CA 1
ATOM 663 C C . GLY A 1 84 ? 0.328 7.348 15.485 1.00 64.25 84 GLY A C 1
ATOM 664 O O . GLY A 1 84 ? -0.384 6.801 14.638 1.00 64.25 84 GLY A O 1
ATOM 665 N N . THR A 1 85 ? 1.640 7.130 15.566 1.00 73.88 85 THR A N 1
ATOM 666 C CA . THR A 1 85 ? 2.277 6.081 14.763 1.00 73.88 85 THR A CA 1
ATOM 667 C C . THR A 1 85 ? 1.847 4.696 15.248 1.00 73.88 85 THR A C 1
ATOM 669 O O . THR A 1 85 ? 1.250 4.539 16.319 1.00 73.88 85 THR A O 1
ATOM 672 N N . PHE A 1 86 ? 2.144 3.672 14.449 1.00 76.19 86 PHE A N 1
ATOM 673 C CA . PHE A 1 86 ? 1.830 2.298 14.814 1.00 76.19 86 PHE A CA 1
ATOM 674 C C . PHE A 1 86 ? 2.481 1.902 16.147 1.00 76.19 86 PHE A C 1
ATOM 676 O O . PHE A 1 86 ? 1.813 1.375 17.038 1.00 76.19 86 PHE A O 1
ATOM 683 N N . GLU A 1 87 ? 3.776 2.180 16.284 1.00 80.12 87 GLU A N 1
ATOM 684 C CA . GLU A 1 87 ? 4.567 1.876 17.470 1.00 80.12 87 GLU A CA 1
ATOM 685 C C . GLU A 1 87 ? 4.031 2.606 18.706 1.00 80.12 87 GLU A C 1
ATOM 687 O O . GLU A 1 87 ? 3.769 1.950 19.718 1.00 80.12 87 GLU A O 1
ATOM 692 N N . ASP A 1 88 ? 3.778 3.915 18.593 1.00 80.69 88 ASP A N 1
ATOM 693 C CA . ASP A 1 88 ? 3.243 4.727 19.695 1.00 80.69 88 ASP A CA 1
ATOM 694 C C . ASP A 1 88 ? 1.876 4.202 20.155 1.00 80.69 88 ASP A C 1
ATOM 696 O O . ASP A 1 88 ? 1.598 4.091 21.350 1.00 80.69 88 ASP A O 1
ATOM 700 N N . GLY A 1 89 ? 1.010 3.837 19.203 1.00 82.94 89 GLY A N 1
ATOM 701 C CA . GLY A 1 89 ? -0.315 3.311 19.504 1.00 82.94 89 GLY A CA 1
ATOM 702 C C . GLY A 1 89 ? -0.268 1.955 20.211 1.00 82.94 89 GLY A C 1
ATOM 703 O O . GLY A 1 89 ? -1.035 1.724 21.147 1.00 82.94 89 GLY A O 1
ATOM 704 N N . LEU A 1 90 ? 0.648 1.063 19.817 1.00 83.00 90 LEU A N 1
ATOM 705 C CA . LEU A 1 90 ? 0.831 -0.220 20.501 1.00 83.00 90 LEU A CA 1
ATOM 706 C C . LEU A 1 90 ? 1.418 -0.070 21.907 1.00 83.00 90 LEU A C 1
ATOM 708 O O . LEU A 1 90 ? 1.048 -0.837 22.801 1.00 83.00 90 LEU A O 1
ATOM 712 N N . GLU A 1 91 ? 2.349 0.861 22.106 1.00 84.88 91 GLU A N 1
ATOM 713 C CA . GLU A 1 91 ? 2.909 1.157 23.426 1.00 84.88 91 GLU A CA 1
ATOM 714 C C . GLU A 1 91 ? 1.831 1.725 24.352 1.00 84.88 91 GLU A C 1
ATOM 716 O O . GLU A 1 91 ? 1.598 1.180 25.434 1.00 84.88 91 GLU A O 1
ATOM 721 N N . TRP A 1 92 ? 1.066 2.702 23.863 1.00 86.62 92 TRP A N 1
ATOM 722 C CA . TRP A 1 92 ? -0.043 3.295 24.602 1.00 86.62 92 TRP A CA 1
ATOM 723 C C . TRP A 1 92 ? -1.096 2.263 25.028 1.00 86.62 92 TRP A C 1
ATOM 725 O O . TRP A 1 92 ? -1.546 2.284 26.172 1.00 86.62 92 TRP A O 1
ATOM 735 N N . ILE A 1 93 ? -1.460 1.313 24.156 1.00 87.31 93 ILE A N 1
ATOM 736 C CA . ILE A 1 93 ? -2.412 0.238 24.499 1.00 87.31 93 ILE A CA 1
ATOM 737 C C . ILE A 1 93 ? -1.935 -0.557 25.721 1.00 87.31 93 ILE A C 1
ATOM 739 O O . ILE A 1 93 ? -2.743 -0.906 26.586 1.00 87.31 93 ILE A O 1
ATOM 743 N N . LYS A 1 94 ? -0.633 -0.849 25.818 1.00 86.69 94 LYS A N 1
ATOM 744 C CA . LYS A 1 94 ? -0.070 -1.613 26.942 1.00 86.69 94 LYS A CA 1
ATOM 745 C C . LYS A 1 94 ? -0.136 -0.817 28.244 1.00 86.69 94 LYS A C 1
ATOM 747 O O . LYS A 1 94 ? -0.560 -1.362 29.264 1.00 86.69 94 LYS A O 1
ATOM 752 N N . GLU A 1 95 ? 0.257 0.452 28.205 1.00 87.31 95 GLU A N 1
ATOM 753 C CA . GLU A 1 95 ? 0.249 1.347 29.369 1.00 87.31 95 GLU A CA 1
ATOM 754 C C . GLU A 1 95 ? -1.172 1.622 29.873 1.00 87.31 95 GLU A C 1
ATOM 756 O O . GLU A 1 95 ? -1.469 1.508 31.069 1.00 87.31 95 GLU A O 1
ATOM 761 N N . ASP A 1 96 ? -2.080 1.938 28.949 1.00 86.00 96 ASP A N 1
ATOM 762 C CA . ASP A 1 96 ? -3.468 2.246 29.261 1.00 86.00 96 ASP A CA 1
ATOM 763 C C . ASP A 1 96 ? -4.196 1.026 29.822 1.00 86.00 96 ASP A C 1
ATOM 765 O O . ASP A 1 96 ? -4.955 1.145 30.784 1.00 86.00 96 ASP A O 1
ATOM 769 N N . ARG A 1 97 ? -3.924 -0.165 29.282 1.00 85.00 97 ARG A N 1
ATOM 770 C CA . ARG A 1 97 ? -4.452 -1.418 29.825 1.00 85.00 97 ARG A CA 1
ATOM 771 C C . ARG A 1 97 ? -3.985 -1.665 31.254 1.00 85.00 97 ARG A C 1
ATOM 773 O O . ARG A 1 97 ? -4.807 -2.031 32.089 1.00 85.00 97 ARG A O 1
ATOM 780 N N . ALA A 1 98 ? -2.698 -1.463 31.540 1.00 86.12 98 ALA A N 1
ATOM 781 C CA . ALA A 1 98 ? -2.150 -1.648 32.884 1.00 86.12 98 ALA A CA 1
ATOM 782 C C . ALA A 1 98 ? -2.776 -0.684 33.907 1.00 86.12 98 ALA A C 1
ATOM 784 O O . ALA A 1 98 ? -2.914 -1.032 35.077 1.00 86.12 98 ALA A O 1
ATOM 785 N N . THR A 1 99 ? -3.180 0.506 33.456 1.00 86.12 99 THR A N 1
ATOM 786 C CA . THR A 1 99 ? -3.710 1.567 34.322 1.00 86.12 99 THR A CA 1
ATOM 787 C C . THR A 1 99 ? -5.229 1.505 34.484 1.00 86.12 99 THR A C 1
ATOM 789 O O . THR A 1 99 ? -5.747 1.649 35.589 1.00 86.12 99 THR A O 1
ATOM 792 N N . SER A 1 100 ? -5.961 1.318 33.386 1.00 83.88 100 SER A N 1
ATOM 793 C CA . SER A 1 100 ? -7.425 1.433 33.346 1.00 83.88 100 SER A CA 1
ATOM 794 C C . SER A 1 100 ? -8.151 0.088 33.300 1.00 83.88 100 SER A C 1
ATOM 796 O O . SER A 1 100 ? -9.334 0.027 33.631 1.00 83.88 100 SER A O 1
ATOM 798 N N . GLY A 1 101 ? -7.479 -0.979 32.853 1.00 84.25 101 GLY A N 1
ATOM 799 C CA . GLY A 1 101 ? -8.084 -2.294 32.627 1.00 84.25 101 GLY A CA 1
ATOM 800 C C . GLY A 1 101 ? -9.151 -2.333 31.526 1.00 84.25 101 GLY A C 1
ATOM 801 O O . GLY A 1 101 ? -9.825 -3.354 31.384 1.00 84.25 101 GLY A O 1
ATOM 802 N N . ARG A 1 102 ? -9.344 -1.248 30.761 1.00 85.06 102 ARG A N 1
ATOM 803 C CA . ARG A 1 102 ? -10.378 -1.184 29.720 1.00 85.06 102 ARG A CA 1
ATOM 804 C C . ARG A 1 102 ? -9.977 -1.973 28.466 1.00 85.06 102 ARG A C 1
ATOM 806 O O . ARG A 1 102 ? -8.784 -2.101 28.187 1.00 85.06 102 ARG A O 1
ATOM 813 N N . PRO A 1 103 ? -10.951 -2.468 27.685 1.00 89.81 103 PRO A N 1
ATOM 814 C CA . PRO A 1 103 ? -10.681 -3.065 26.382 1.00 89.81 103 PRO A CA 1
ATOM 815 C C . PRO A 1 103 ? -10.257 -2.024 25.334 1.00 89.81 103 PRO A C 1
ATOM 817 O O . PRO A 1 103 ? -10.553 -0.831 25.441 1.00 89.81 103 PRO A O 1
ATOM 820 N N . HIS A 1 104 ? -9.599 -2.494 24.273 1.00 88.88 104 HIS A N 1
ATOM 821 C CA . HIS A 1 104 ? -9.153 -1.669 23.145 1.00 88.88 104 HIS A CA 1
ATOM 822 C C . HIS A 1 104 ? -9.682 -2.240 21.831 1.00 88.88 104 HIS A C 1
ATOM 824 O O . HIS A 1 104 ? -9.653 -3.452 21.623 1.00 88.88 104 HIS A O 1
ATOM 830 N N . CYS A 1 105 ? -10.131 -1.375 20.928 1.00 89.75 105 CYS A N 1
ATOM 831 C CA . CYS A 1 105 ? -10.439 -1.725 19.548 1.00 89.75 105 CYS A CA 1
ATOM 832 C C . CYS A 1 105 ? -9.466 -1.003 18.619 1.00 89.75 105 CYS A C 1
ATOM 834 O O . CYS A 1 105 ? -9.532 0.217 18.472 1.00 89.75 105 CYS A O 1
ATOM 836 N N . VAL A 1 106 ? -8.576 -1.755 17.980 1.00 89.25 106 VAL A N 1
ATOM 837 C CA . VAL A 1 106 ? -7.619 -1.216 17.009 1.00 89.25 106 VAL A CA 1
ATOM 838 C C . VAL A 1 106 ? -8.249 -1.185 15.623 1.00 89.25 106 VAL A C 1
ATOM 840 O O . VAL A 1 106 ? -8.828 -2.178 15.188 1.00 89.25 106 VAL A O 1
ATOM 843 N N . LEU A 1 107 ? -8.109 -0.067 14.918 1.00 87.81 107 LEU A N 1
ATOM 844 C CA . LEU A 1 107 ? -8.478 0.095 13.518 1.00 87.81 107 LEU A CA 1
ATOM 845 C C . LEU A 1 107 ? -7.201 0.091 12.672 1.00 87.81 107 LEU A C 1
ATOM 847 O O . LEU A 1 107 ? -6.306 0.910 12.880 1.00 87.81 107 LEU A O 1
ATOM 851 N N . PHE A 1 108 ? -7.123 -0.831 11.714 1.00 89.12 108 PHE A N 1
ATOM 852 C CA . PHE A 1 108 ? -6.075 -0.866 10.698 1.00 89.12 108 PHE A CA 1
ATOM 853 C C . PHE A 1 108 ? -6.727 -0.951 9.316 1.00 89.12 108 PHE A C 1
ATOM 855 O O . PHE A 1 108 ? -7.070 -2.028 8.817 1.00 89.12 108 PHE A O 1
ATOM 862 N N . LEU A 1 109 ? -6.987 0.225 8.747 1.00 88.12 109 LEU A N 1
ATOM 863 C CA . LEU A 1 109 ? -7.808 0.408 7.553 1.00 88.12 109 LEU A CA 1
ATOM 864 C C . LEU A 1 109 ? -6.959 0.811 6.327 1.00 88.12 109 LEU A C 1
ATOM 866 O O . LEU A 1 109 ? -5.749 1.012 6.418 1.00 88.12 109 LEU A O 1
ATOM 870 N N . GLY A 1 110 ? -7.584 0.905 5.156 1.00 87.50 110 GLY A N 1
ATOM 871 C CA . GLY A 1 110 ? -6.981 1.321 3.889 1.00 87.50 110 GLY A CA 1
ATOM 872 C C . GLY A 1 110 ? -6.231 0.224 3.133 1.00 87.50 110 GLY A C 1
ATOM 873 O O . GLY A 1 110 ? -5.517 0.529 2.183 1.00 87.50 110 GLY A O 1
ATOM 874 N N . SER A 1 111 ? -6.354 -1.038 3.553 1.00 89.69 111 SER A N 1
ATOM 875 C CA . SER A 1 111 ? -5.578 -2.187 3.055 1.00 89.69 111 SER A CA 1
ATOM 876 C C . SER A 1 111 ? -4.059 -1.948 2.996 1.00 89.69 111 SER A C 1
ATOM 878 O O . SER A 1 111 ? -3.351 -2.576 2.206 1.00 89.69 111 SER A O 1
ATOM 880 N N . THR A 1 112 ? -3.534 -1.089 3.870 1.00 86.44 112 THR A N 1
ATOM 881 C CA . THR A 1 112 ? -2.095 -0.792 3.992 1.00 86.44 112 THR A CA 1
ATOM 882 C C . THR A 1 112 ? -1.273 -2.033 4.356 1.00 86.44 112 THR A C 1
ATOM 884 O O . THR A 1 112 ? -0.082 -2.102 4.058 1.00 86.44 112 THR A O 1
ATOM 887 N N . ILE A 1 113 ? -1.922 -3.073 4.899 1.00 88.44 113 ILE A N 1
ATOM 888 C CA . ILE A 1 113 ? -1.336 -4.404 5.107 1.00 88.44 113 ILE A CA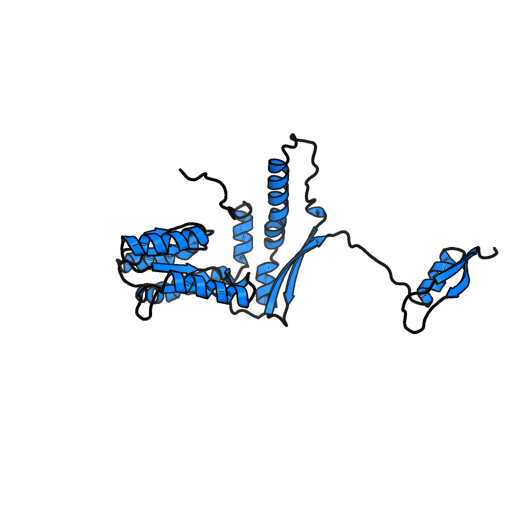 1
ATOM 889 C C . ILE A 1 113 ? -0.792 -5.030 3.809 1.00 88.44 113 ILE A C 1
ATOM 891 O O . ILE A 1 113 ? 0.116 -5.859 3.857 1.00 88.44 113 ILE A O 1
ATOM 895 N N . GLY A 1 114 ? -1.323 -4.628 2.648 1.00 87.44 114 GLY A N 1
ATOM 896 C CA . GLY A 1 114 ? -0.890 -5.099 1.332 1.00 87.44 114 GLY A CA 1
ATOM 897 C C . GLY A 1 114 ? 0.525 -4.662 0.944 1.00 87.44 114 GLY A C 1
ATOM 898 O O . GLY A 1 114 ? 1.120 -5.277 0.065 1.00 87.44 114 GLY A O 1
ATOM 899 N N . SER A 1 115 ? 1.089 -3.659 1.625 1.00 87.44 115 SER A N 1
ATOM 900 C CA . SER A 1 115 ? 2.464 -3.190 1.403 1.00 87.44 115 SER A CA 1
ATOM 901 C C . SER A 1 115 ? 3.527 -4.112 2.013 1.00 87.44 115 SER A C 1
ATOM 903 O O . SER A 1 115 ? 4.716 -3.957 1.739 1.00 87.44 115 SER A O 1
ATOM 905 N N . PHE A 1 116 ? 3.129 -5.073 2.851 1.00 87.62 116 PHE A N 1
ATOM 906 C CA . PHE A 1 116 ? 4.041 -6.034 3.467 1.00 87.62 116 PHE A CA 1
ATOM 907 C C . PHE A 1 116 ? 4.162 -7.313 2.630 1.00 87.62 116 PHE A C 1
ATOM 909 O O . PHE A 1 116 ? 3.230 -7.739 1.946 1.00 87.62 116 PHE A O 1
ATOM 916 N N . SER A 1 117 ? 5.296 -8.010 2.763 1.00 89.00 117 SER A N 1
ATOM 917 C CA . SER A 1 117 ? 5.361 -9.419 2.360 1.00 89.00 117 SER A CA 1
ATOM 918 C C . SER A 1 117 ? 4.331 -10.239 3.148 1.00 89.00 117 SER A C 1
ATOM 920 O O . SER A 1 117 ? 3.949 -9.870 4.259 1.00 89.00 117 SER A O 1
ATOM 922 N N . ARG A 1 118 ? 3.899 -11.388 2.612 1.00 90.12 118 ARG A N 1
ATOM 923 C CA . ARG A 1 118 ? 2.882 -12.238 3.266 1.00 90.12 118 ARG A CA 1
ATOM 924 C C . ARG A 1 118 ? 3.275 -12.638 4.693 1.00 90.12 118 ARG A C 1
ATOM 926 O O . ARG A 1 118 ? 2.437 -12.621 5.590 1.00 90.12 118 ARG A O 1
ATOM 933 N N . GLU A 1 119 ? 4.547 -12.964 4.904 1.00 93.38 119 GLU A N 1
ATOM 934 C CA . GLU A 1 119 ? 5.072 -13.318 6.223 1.00 93.38 119 GLU A CA 1
ATOM 935 C C . GLU A 1 119 ? 5.095 -12.111 7.168 1.00 93.38 119 GLU A C 1
ATOM 937 O O . GLU A 1 119 ? 4.629 -12.203 8.305 1.00 93.38 119 GLU A O 1
ATOM 942 N N . ASN A 1 120 ? 5.561 -10.954 6.688 1.00 90.38 120 ASN A N 1
ATOM 943 C CA . ASN A 1 120 ? 5.578 -9.734 7.490 1.00 90.38 120 ASN A CA 1
ATOM 944 C C . ASN A 1 120 ? 4.160 -9.272 7.842 1.00 90.38 120 ASN A C 1
ATOM 946 O O . ASN A 1 120 ? 3.932 -8.891 8.985 1.00 90.38 120 ASN A O 1
ATOM 950 N N . ALA A 1 121 ? 3.198 -9.394 6.923 1.00 90.94 121 ALA A N 1
ATOM 951 C CA . ALA A 1 121 ? 1.786 -9.122 7.177 1.00 90.94 121 ALA A CA 1
ATOM 952 C C . ALA A 1 121 ? 1.222 -10.035 8.277 1.00 90.94 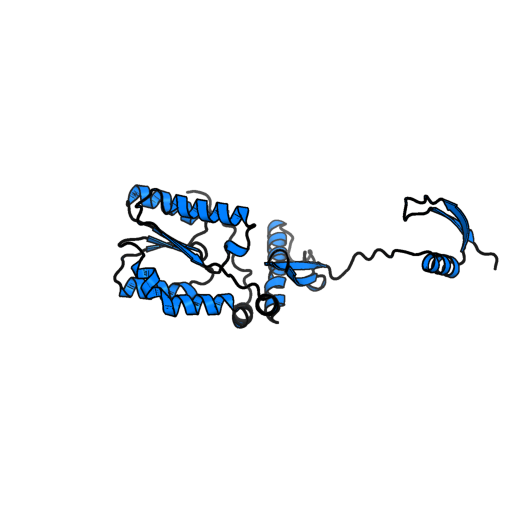121 ALA A C 1
ATOM 954 O O . ALA A 1 121 ? 0.602 -9.556 9.225 1.00 90.94 121 ALA A O 1
ATOM 955 N N . ALA A 1 122 ? 1.484 -11.345 8.207 1.00 95.69 122 ALA A N 1
ATOM 956 C CA . ALA A 1 122 ? 1.051 -12.291 9.236 1.00 95.69 122 ALA A CA 1
ATOM 957 C C . ALA A 1 122 ? 1.685 -11.983 10.604 1.00 95.69 122 ALA A C 1
ATOM 959 O O . ALA A 1 122 ? 1.004 -11.988 11.633 1.00 95.69 122 ALA A O 1
ATOM 960 N N . ASN A 1 123 ? 2.982 -11.667 10.621 1.00 93.69 123 ASN A N 1
ATOM 961 C CA . ASN A 1 123 ? 3.698 -11.263 11.829 1.00 93.69 123 ASN A CA 1
ATOM 962 C C . ASN A 1 123 ? 3.144 -9.954 12.407 1.00 93.69 123 ASN A C 1
ATOM 964 O O . ASN A 1 123 ? 3.008 -9.834 13.624 1.00 93.69 123 ASN A O 1
ATOM 968 N N . PHE A 1 124 ? 2.795 -8.998 11.551 1.00 90.06 124 PHE A N 1
ATOM 969 C CA . PHE A 1 124 ? 2.219 -7.715 11.933 1.00 90.06 124 PHE A CA 1
ATOM 970 C C . PHE A 1 124 ? 0.818 -7.875 12.536 1.00 90.06 124 PHE A C 1
ATOM 972 O O . PHE A 1 124 ? 0.577 -7.411 13.649 1.00 90.06 124 PHE A O 1
ATOM 979 N N . ILE A 1 125 ? -0.070 -8.633 11.881 1.00 93.19 125 ILE A N 1
ATOM 980 C CA . ILE A 1 125 ? -1.404 -8.968 12.409 1.00 93.19 125 ILE A CA 1
ATOM 981 C C . ILE A 1 125 ? -1.284 -9.671 13.762 1.00 93.19 125 ILE A C 1
ATOM 983 O O . ILE A 1 125 ? -1.992 -9.314 14.702 1.00 93.19 125 ILE A O 1
ATOM 987 N N . ARG A 1 126 ? -0.349 -10.621 13.899 1.00 93.12 126 ARG A N 1
ATOM 988 C CA . ARG A 1 126 ? -0.095 -11.298 15.176 1.00 93.12 126 ARG A CA 1
ATOM 989 C C . ARG A 1 126 ? 0.353 -10.321 16.266 1.00 93.12 126 ARG A C 1
ATOM 991 O O . ARG A 1 126 ? -0.140 -10.421 17.382 1.00 93.12 126 ARG A O 1
ATOM 998 N N . LYS A 1 127 ? 1.262 -9.385 15.966 1.00 90.25 127 LYS A N 1
ATOM 999 C CA . LYS A 1 127 ? 1.732 -8.363 16.923 1.00 90.25 127 LYS A CA 1
ATOM 1000 C C . LYS A 1 127 ? 0.606 -7.431 17.375 1.00 90.25 127 LYS A C 1
ATOM 1002 O O . LYS A 1 127 ? 0.511 -7.158 18.572 1.00 90.25 127 LYS A O 1
ATOM 1007 N N . MET A 1 128 ? -0.248 -6.986 16.449 1.00 89.81 128 MET A N 1
ATOM 1008 C CA . MET A 1 128 ? -1.442 -6.201 16.780 1.00 89.81 128 MET A CA 1
ATOM 1009 C C . MET A 1 128 ? -2.375 -7.002 17.683 1.00 89.81 128 MET A C 1
ATOM 1011 O O . MET A 1 128 ? -2.650 -6.590 18.805 1.00 89.81 128 MET A O 1
ATOM 1015 N N . ALA A 1 129 ? -2.781 -8.194 17.240 1.00 91.12 129 ALA A N 1
ATOM 1016 C CA . ALA A 1 129 ? -3.699 -9.042 17.987 1.00 91.12 129 ALA A CA 1
ATOM 1017 C C . ALA A 1 129 ? -3.161 -9.388 19.382 1.00 91.12 129 ALA A C 1
ATOM 1019 O O . ALA A 1 129 ? -3.904 -9.296 20.343 1.00 91.12 129 ALA A O 1
ATOM 1020 N N . ALA A 1 130 ? -1.873 -9.705 19.530 1.00 89.56 130 ALA A N 1
ATOM 1021 C CA . ALA A 1 130 ? -1.275 -9.997 20.835 1.00 89.56 130 ALA A CA 1
ATOM 1022 C C . ALA A 1 130 ? -1.213 -8.774 21.769 1.00 89.56 130 ALA A C 1
ATOM 1024 O O . ALA A 1 130 ? -1.233 -8.934 22.987 1.00 89.56 130 ALA A O 1
ATOM 1025 N N . SER A 1 131 ? -1.132 -7.560 21.214 1.00 87.19 131 SER A N 1
ATOM 1026 C CA . SER A 1 131 ? -1.141 -6.320 22.003 1.00 87.19 131 SER A CA 1
ATOM 1027 C C . SER A 1 131 ? -2.555 -5.918 22.427 1.00 87.19 131 SER A C 1
ATOM 1029 O O . SER A 1 131 ? -2.726 -5.271 23.456 1.00 87.19 131 SER A O 1
ATOM 1031 N N . THR A 1 132 ? -3.568 -6.311 21.652 1.00 87.25 132 THR A N 1
ATOM 1032 C CA . THR A 1 132 ? -4.969 -5.924 21.867 1.00 87.25 132 THR A CA 1
ATOM 1033 C C . THR A 1 132 ? -5.803 -7.011 22.551 1.00 87.25 132 THR A C 1
ATOM 1035 O O . THR A 1 132 ? -6.725 -6.694 23.295 1.00 87.25 132 THR A O 1
ATOM 1038 N N . CYS A 1 133 ? -5.487 -8.282 22.315 1.00 87.75 133 CYS A N 1
ATOM 1039 C CA . CYS A 1 133 ? -6.208 -9.463 22.784 1.00 87.75 133 CYS A CA 1
ATOM 1040 C C . CYS A 1 133 ? -5.217 -10.379 23.522 1.00 87.75 133 CYS A C 1
ATOM 1042 O O . CYS A 1 133 ? -4.578 -11.242 22.916 1.00 87.75 133 CYS A O 1
ATOM 1044 N N . THR A 1 134 ? -5.037 -10.174 24.826 1.00 77.25 134 THR A N 1
ATOM 1045 C CA . THR A 1 134 ? -3.947 -10.811 25.585 1.00 77.25 134 THR A CA 1
ATOM 1046 C C . THR A 1 134 ? -4.260 -12.241 26.026 1.00 77.25 134 THR A C 1
ATOM 1048 O O . THR A 1 134 ? -3.339 -13.012 26.297 1.00 77.25 134 THR A O 1
ATOM 1051 N N . CYS A 1 135 ? -5.538 -12.626 26.091 1.00 74.38 135 CYS A N 1
ATOM 1052 C CA . CYS A 1 135 ? -5.960 -13.978 26.452 1.00 74.38 135 CYS A CA 1
ATOM 1053 C C . CYS A 1 135 ? -7.294 -14.384 25.793 1.00 74.38 135 CYS A C 1
ATOM 1055 O O . CYS A 1 135 ? -8.069 -13.528 25.358 1.00 74.38 135 CYS A O 1
ATOM 1057 N N . PRO A 1 136 ? -7.603 -15.695 25.720 1.00 69.00 136 PRO A N 1
ATOM 1058 C CA . PRO A 1 136 ? -8.930 -16.161 25.326 1.00 69.00 136 PRO A CA 1
ATOM 1059 C C . PRO A 1 136 ? -10.007 -15.602 26.269 1.00 69.00 136 PRO A C 1
ATOM 1061 O O . PRO A 1 136 ? -9.972 -15.861 27.469 1.00 69.00 136 PRO A O 1
ATOM 1064 N N . GLY A 1 137 ? -10.957 -14.838 25.724 1.00 71.94 137 GLY A N 1
ATOM 1065 C CA . GLY A 1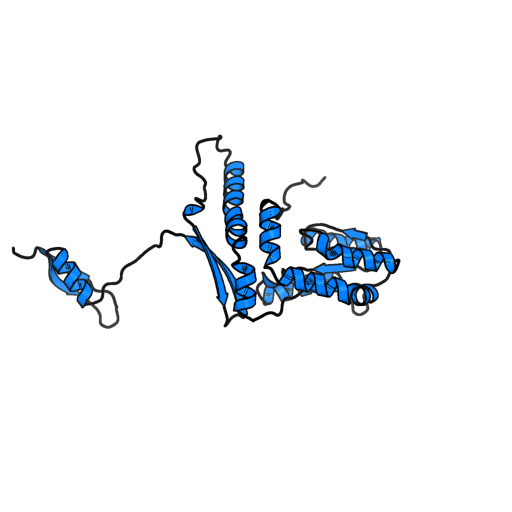 137 ? -12.006 -14.154 26.494 1.00 71.94 137 GLY A CA 1
ATOM 1066 C C . GLY A 1 137 ? -11.769 -12.657 26.718 1.00 71.94 137 GLY A C 1
ATOM 1067 O O . GLY A 1 137 ? -12.659 -11.988 27.242 1.00 71.94 137 GLY A O 1
ATOM 1068 N N . ASP A 1 13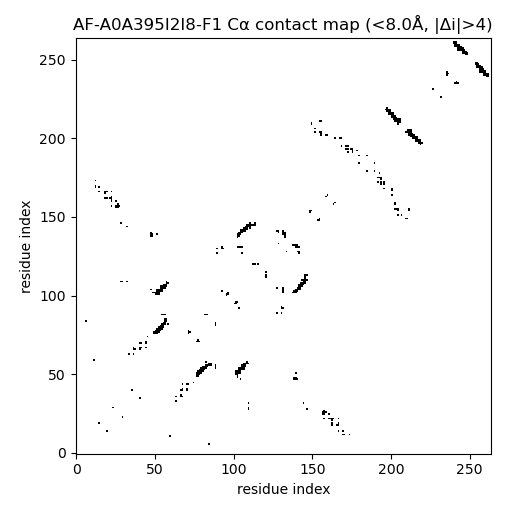8 ? -10.617 -12.123 26.293 1.00 82.62 138 ASP A N 1
ATOM 1069 C CA . ASP A 1 138 ? -10.387 -10.678 26.215 1.00 82.62 138 ASP A CA 1
ATOM 1070 C C . ASP A 1 138 ? -11.436 -10.015 25.305 1.00 82.62 138 ASP A C 1
ATOM 1072 O O . ASP A 1 138 ? -11.828 -10.551 24.267 1.00 82.62 138 ASP A O 1
ATOM 1076 N N . GLN A 1 139 ? -11.897 -8.842 25.723 1.00 88.38 139 GLN A N 1
ATOM 1077 C CA . GLN A 1 139 ? -12.877 -8.029 25.013 1.00 88.38 139 GLN A CA 1
ATOM 1078 C C . GLN A 1 139 ? -12.242 -7.074 23.991 1.00 88.38 139 GLN A C 1
ATOM 1080 O O . GLN A 1 139 ? -12.959 -6.385 23.261 1.00 88.38 139 GLN A O 1
ATOM 1085 N N . GLY A 1 140 ? -10.910 -7.017 23.933 1.00 90.75 140 GLY A N 1
ATOM 1086 C CA . GLY A 1 140 ? -10.183 -6.300 22.899 1.00 90.75 140 GLY A CA 1
ATOM 1087 C C . GLY A 1 140 ? -10.431 -6.875 21.504 1.00 90.75 140 GLY A C 1
ATOM 1088 O O . GLY A 1 140 ? -10.708 -8.063 21.334 1.00 90.75 140 GLY A O 1
ATOM 1089 N N . SER A 1 141 ? -10.335 -6.027 20.482 1.00 92.12 141 SER A N 1
ATOM 1090 C CA . SER A 1 141 ? -10.590 -6.422 19.094 1.00 92.12 141 SER A CA 1
ATOM 1091 C C . SER A 1 141 ? -9.745 -5.640 18.091 1.00 92.12 141 SER A C 1
ATOM 1093 O O . SER A 1 141 ? -9.282 -4.537 18.365 1.00 92.12 141 SER A O 1
ATOM 1095 N N . VAL A 1 142 ? -9.546 -6.216 16.906 1.00 92.56 142 VAL A N 1
ATOM 1096 C CA . VAL A 1 142 ? -8.869 -5.558 15.782 1.00 92.56 142 VAL A CA 1
ATOM 1097 C C . VAL A 1 142 ? -9.816 -5.555 14.586 1.00 92.56 142 VAL A C 1
ATOM 1099 O O . VAL A 1 142 ? -10.262 -6.615 14.144 1.00 92.56 142 VAL A O 1
ATOM 1102 N N . LEU A 1 143 ? -10.117 -4.373 14.054 1.00 92.50 143 LEU A N 1
ATOM 1103 C CA . LEU A 1 143 ? -10.815 -4.190 12.788 1.00 92.50 143 LEU A CA 1
ATOM 1104 C C . LEU A 1 143 ? -9.785 -3.933 11.690 1.00 92.50 143 LEU A C 1
ATOM 1106 O O . LEU A 1 143 ? -9.090 -2.920 11.691 1.00 92.50 143 LEU A O 1
ATOM 1110 N N . LEU A 1 144 ? -9.701 -4.875 10.756 1.00 93.38 144 LEU A N 1
ATOM 1111 C CA . LEU A 1 144 ? -8.730 -4.891 9.671 1.00 93.38 144 LEU A CA 1
ATOM 1112 C C . LEU A 1 144 ? -9.459 -4.858 8.326 1.00 93.38 144 LEU A C 1
ATOM 1114 O O . LEU A 1 144 ? -10.305 -5.712 8.061 1.00 93.38 144 LEU A O 1
ATOM 1118 N N . SER A 1 145 ? -9.096 -3.915 7.459 1.00 92.75 145 SER A N 1
ATOM 1119 C CA . SER A 1 145 ? -9.498 -3.944 6.048 1.00 92.75 145 SER A CA 1
ATOM 1120 C C . SER A 1 145 ? -8.438 -4.672 5.215 1.00 92.75 145 SER A C 1
ATOM 1122 O O . SER A 1 145 ? -7.248 -4.389 5.370 1.00 92.75 145 SER A O 1
ATOM 1124 N N . ILE A 1 146 ? -8.852 -5.552 4.303 1.00 94.75 146 ILE A N 1
ATOM 1125 C CA . ILE A 1 146 ? -7.955 -6.190 3.332 1.00 94.75 146 ILE A CA 1
ATOM 1126 C C . ILE A 1 146 ? -8.618 -6.157 1.960 1.00 94.75 146 ILE A C 1
ATOM 1128 O O . ILE A 1 146 ? -9.745 -6.630 1.803 1.00 94.75 146 ILE A O 1
ATOM 1132 N N . ASP A 1 147 ? -7.902 -5.641 0.968 1.00 95.12 147 ASP A N 1
ATOM 1133 C CA . ASP A 1 147 ? -8.299 -5.753 -0.424 1.00 95.12 147 ASP A CA 1
ATOM 1134 C C . ASP A 1 147 ? -8.073 -7.182 -0.938 1.00 95.12 147 ASP A C 1
ATOM 1136 O O . ASP A 1 147 ? -7.003 -7.772 -0.784 1.00 95.12 147 ASP A O 1
ATOM 1140 N N . SER A 1 148 ? -9.102 -7.745 -1.562 1.00 94.56 148 SER A N 1
ATOM 1141 C CA . SER A 1 148 ? -9.070 -9.080 -2.169 1.00 94.56 148 SER A CA 1
ATOM 1142 C C . SER A 1 148 ? -9.129 -9.037 -3.697 1.00 94.56 148 SER A C 1
ATOM 1144 O O . SER A 1 148 ? -9.146 -10.086 -4.346 1.00 94.56 148 SER A O 1
ATOM 1146 N N . CYS A 1 149 ? -9.154 -7.839 -4.287 1.00 94.56 149 CYS A N 1
ATOM 1147 C CA . CYS A 1 149 ? -9.210 -7.651 -5.723 1.00 94.56 149 CYS A CA 1
ATOM 1148 C C . CYS A 1 149 ? -7.957 -8.216 -6.404 1.00 94.56 149 CYS A C 1
ATOM 1150 O O . CYS A 1 149 ? -6.828 -7.811 -6.136 1.00 94.56 149 CYS A O 1
ATOM 1152 N N . LYS A 1 150 ? -8.172 -9.143 -7.339 1.00 93.69 150 LYS A N 1
ATOM 1153 C CA . LYS A 1 150 ? -7.117 -9.701 -8.200 1.00 93.69 150 LYS A CA 1
ATOM 1154 C C . LYS A 1 150 ? -7.340 -9.432 -9.684 1.00 93.69 150 LYS A C 1
ATOM 1156 O O . LYS A 1 150 ? -6.690 -10.041 -10.524 1.00 93.69 150 LYS A O 1
ATOM 1161 N N . LEU A 1 151 ? -8.297 -8.566 -10.019 1.00 95.00 151 LEU A N 1
ATOM 1162 C CA . LEU A 1 151 ? -8.601 -8.224 -11.404 1.00 95.00 151 LEU A CA 1
ATOM 1163 C C . LEU A 1 151 ? -7.570 -7.194 -11.901 1.00 95.00 151 LEU A C 1
ATOM 1165 O O . LEU A 1 151 ? -7.653 -6.040 -11.469 1.00 95.00 151 LEU A O 1
ATOM 1169 N N . PRO A 1 152 ? -6.643 -7.551 -12.817 1.00 94.56 152 PRO A N 1
ATOM 1170 C CA . PRO A 1 152 ? -5.509 -6.688 -13.150 1.00 94.56 152 PRO A CA 1
ATOM 1171 C C . PRO A 1 152 ? -5.937 -5.317 -13.666 1.00 94.56 152 PRO A C 1
ATOM 1173 O O . PRO A 1 152 ? -5.382 -4.306 -13.264 1.00 94.56 152 PRO A O 1
ATOM 1176 N N . THR A 1 153 ? -6.974 -5.257 -14.502 1.00 94.25 153 THR A N 1
ATOM 1177 C CA . THR A 1 153 ? -7.467 -4.000 -15.084 1.00 94.25 153 THR A CA 1
ATOM 1178 C C . THR A 1 153 ? -8.036 -3.044 -14.038 1.00 94.25 153 THR A C 1
ATOM 1180 O O . THR A 1 153 ? -7.813 -1.839 -14.125 1.00 94.25 153 THR A O 1
ATOM 1183 N N . LYS A 1 154 ? -8.743 -3.570 -13.030 1.00 93.94 154 LYS A N 1
ATOM 1184 C CA . LYS A 1 154 ? -9.302 -2.772 -11.933 1.00 93.94 154 LYS A CA 1
ATOM 1185 C C . LYS A 1 154 ? -8.199 -2.251 -11.014 1.00 93.94 154 LYS A C 1
ATOM 1187 O O . LYS A 1 154 ? -8.229 -1.080 -10.650 1.00 93.94 154 LYS A O 1
ATOM 1192 N N . VAL A 1 155 ? -7.226 -3.103 -10.688 1.00 94.06 155 VAL A N 1
ATOM 1193 C CA . VAL A 1 155 ? -6.067 -2.728 -9.868 1.00 94.06 155 VAL A CA 1
ATOM 1194 C C . VAL A 1 155 ? -5.210 -1.698 -10.597 1.00 94.06 155 VAL A C 1
ATOM 1196 O O . VAL A 1 155 ? -5.013 -0.607 -10.079 1.00 94.06 155 VAL A O 1
ATOM 1199 N N . LEU A 1 156 ? -4.772 -1.984 -11.826 1.00 93.06 156 LEU A N 1
ATOM 1200 C CA . LEU A 1 156 ? -3.922 -1.079 -12.601 1.00 93.06 156 LEU A CA 1
ATOM 1201 C C . LEU A 1 156 ? -4.560 0.294 -12.769 1.00 93.06 156 LEU A C 1
ATOM 1203 O O . LEU A 1 156 ? -3.882 1.283 -12.536 1.00 93.06 156 LEU A O 1
ATOM 1207 N N . ARG A 1 157 ? -5.859 0.369 -13.088 1.00 92.12 157 ARG A N 1
ATOM 1208 C CA . ARG A 1 157 ? -6.569 1.651 -13.211 1.00 92.12 157 ARG A CA 1
ATOM 1209 C C . ARG A 1 157 ? -6.475 2.503 -11.940 1.00 92.12 157 ARG A C 1
ATOM 1211 O O . ARG A 1 157 ? -6.330 3.717 -12.044 1.00 92.12 157 ARG A O 1
ATOM 1218 N N . ALA A 1 158 ? -6.538 1.882 -10.762 1.00 91.50 158 ALA A N 1
ATOM 1219 C CA . ALA A 1 158 ? -6.422 2.585 -9.485 1.00 91.50 158 ALA A CA 1
ATOM 1220 C C . ALA A 1 158 ? -5.026 3.202 -9.273 1.00 91.50 158 ALA A C 1
ATOM 1222 O O . ALA A 1 158 ? -4.899 4.189 -8.556 1.00 91.50 158 ALA A O 1
ATOM 1223 N N . PHE A 1 159 ? -3.999 2.642 -9.918 1.00 90.88 159 PHE A N 1
ATOM 1224 C CA . PHE A 1 159 ? -2.598 3.048 -9.804 1.00 90.88 159 PHE A CA 1
ATOM 1225 C C . PHE A 1 159 ? -2.017 3.605 -11.112 1.00 90.88 159 PHE A C 1
ATOM 1227 O O . PHE A 1 159 ? -0.800 3.655 -11.270 1.00 90.88 159 PHE A O 1
ATOM 1234 N N . SER A 1 160 ? -2.844 3.980 -12.086 1.00 90.00 160 SER A N 1
ATOM 1235 C CA . SER A 1 160 ? -2.374 4.529 -13.366 1.00 90.00 160 SER A CA 1
ATOM 1236 C C . SER A 1 160 ? -3.238 5.668 -13.901 1.00 90.00 160 SER A C 1
ATOM 1238 O O . SER A 1 160 ? -3.056 6.080 -15.044 1.00 90.00 160 SER A O 1
ATOM 1240 N N . SER A 1 161 ? -4.160 6.198 -13.089 1.00 87.19 161 SER A N 1
ATOM 1241 C CA . SER A 1 161 ? -4.925 7.387 -13.466 1.00 87.19 161 SER A CA 1
ATOM 1242 C C . SER A 1 161 ? -4.013 8.610 -13.618 1.00 87.19 161 SER A C 1
ATOM 1244 O O . SER A 1 161 ? -2.920 8.668 -13.048 1.00 87.19 161 SER A O 1
ATOM 1246 N N . ASP A 1 162 ? -4.474 9.611 -14.371 1.00 87.44 162 ASP A N 1
ATOM 1247 C CA . ASP A 1 162 ? -3.678 10.794 -14.734 1.00 87.44 162 ASP A CA 1
ATOM 1248 C C . ASP A 1 162 ? -3.098 11.538 -13.520 1.00 87.44 162 ASP A C 1
ATOM 1250 O O . ASP A 1 162 ? -2.030 12.142 -13.608 1.00 87.44 162 ASP A O 1
ATOM 1254 N N . ALA A 1 163 ? -3.778 11.472 -12.372 1.00 86.50 163 ALA A N 1
ATOM 1255 C CA . ALA A 1 163 ? -3.341 12.098 -11.129 1.00 86.50 163 ALA A CA 1
ATOM 1256 C C . ALA A 1 163 ? -2.299 11.272 -10.350 1.00 86.50 163 ALA A C 1
ATOM 1258 O O . ALA A 1 163 ? -1.565 11.832 -9.536 1.00 86.50 163 ALA A O 1
ATOM 1259 N N . VAL A 1 164 ? -2.189 9.959 -10.597 1.00 87.56 164 VAL A N 1
ATOM 1260 C CA . VAL A 1 164 ? -1.248 9.083 -9.875 1.00 87.56 164 VAL A CA 1
ATOM 1261 C C . VAL A 1 164 ? 0.191 9.431 -10.221 1.00 87.56 164 VAL A C 1
ATOM 1263 O O . VAL A 1 164 ? 1.016 9.544 -9.323 1.00 87.56 164 VAL A O 1
ATOM 1266 N N . VAL A 1 165 ? 0.500 9.669 -11.498 1.00 87.25 165 VAL A N 1
ATOM 1267 C CA . VAL A 1 165 ? 1.863 10.028 -11.917 1.00 87.25 165 VAL A CA 1
ATOM 1268 C C . VAL A 1 165 ? 2.373 11.283 -11.191 1.00 87.25 165 VAL A C 1
ATOM 1270 O O . VAL A 1 165 ? 3.413 11.183 -10.544 1.00 87.25 165 VAL A O 1
ATOM 1273 N N . PRO A 1 166 ? 1.701 12.452 -11.231 1.00 86.12 166 PRO A N 1
ATOM 1274 C CA . PRO A 1 166 ? 2.179 13.630 -10.513 1.00 86.12 166 PRO A CA 1
ATOM 1275 C C . PRO A 1 166 ? 2.215 13.416 -8.994 1.00 86.12 166 PRO A C 1
ATOM 1277 O O . PRO A 1 166 ? 3.169 13.866 -8.362 1.00 86.12 166 PRO A O 1
ATOM 1280 N N . PHE A 1 167 ? 1.255 12.681 -8.417 1.00 86.00 167 PHE A N 1
ATOM 1281 C CA . PHE A 1 167 ? 1.272 12.323 -6.995 1.00 86.00 167 PHE A CA 1
ATOM 1282 C C . PHE A 1 167 ? 2.522 11.516 -6.618 1.00 86.00 167 PHE A C 1
ATOM 1284 O O . PHE A 1 167 ? 3.240 11.873 -5.686 1.00 86.00 167 PHE A O 1
ATOM 1291 N N . THR A 1 168 ? 2.826 10.457 -7.366 1.00 86.19 168 THR A N 1
ATOM 1292 C CA . THR A 1 168 ? 3.997 9.613 -7.126 1.00 86.19 168 THR A CA 1
ATOM 1293 C C . THR A 1 168 ? 5.290 10.391 -7.367 1.00 86.19 168 THR A C 1
ATOM 1295 O O . THR A 1 168 ? 6.191 10.382 -6.532 1.00 86.19 168 THR A O 1
ATOM 1298 N N . MET A 1 169 ? 5.373 11.155 -8.458 1.00 85.94 169 MET A N 1
ATOM 1299 C CA . MET A 1 169 ? 6.563 11.946 -8.785 1.00 85.94 169 MET A CA 1
ATOM 1300 C C . MET A 1 169 ? 6.833 13.087 -7.790 1.00 85.94 169 MET A C 1
ATOM 1302 O O . MET A 1 169 ? 7.991 13.477 -7.626 1.00 85.94 169 MET A O 1
ATOM 1306 N N . ALA A 1 170 ? 5.820 13.583 -7.073 1.00 84.56 170 ALA A N 1
ATOM 1307 C CA . ALA A 1 170 ? 6.010 14.552 -5.993 1.00 84.56 170 ALA A CA 1
ATOM 1308 C C . ALA A 1 170 ? 6.887 13.991 -4.848 1.00 84.56 170 ALA A C 1
ATOM 1310 O O . ALA A 1 170 ? 7.568 14.752 -4.157 1.00 84.56 170 ALA A O 1
ATOM 1311 N N . GLY A 1 171 ? 6.971 12.661 -4.698 1.00 83.06 171 GLY A N 1
ATOM 1312 C CA . GLY A 1 171 ? 7.907 12.006 -3.780 1.00 83.06 171 GLY A CA 1
ATOM 1313 C C . GLY A 1 171 ? 9.372 12.371 -4.039 1.00 83.06 171 GLY A C 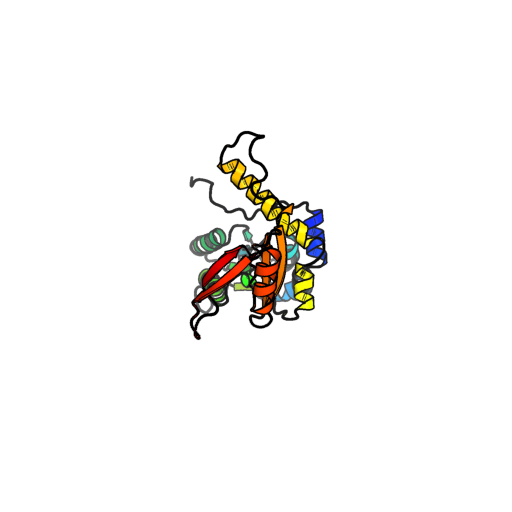1
ATOM 1314 O O . GLY A 1 171 ? 10.115 12.623 -3.091 1.00 83.06 171 GLY A O 1
ATOM 1315 N N . PHE A 1 172 ? 9.785 12.508 -5.304 1.00 82.62 172 PHE A N 1
ATOM 1316 C CA . PHE A 1 172 ? 11.145 12.943 -5.647 1.00 82.62 172 PHE A CA 1
ATOM 1317 C C . PHE A 1 172 ? 11.421 14.401 -5.281 1.00 82.62 172 PHE A C 1
ATOM 1319 O O . PHE A 1 172 ? 12.528 14.734 -4.852 1.00 82.62 172 PHE A O 1
ATOM 1326 N N . GLN A 1 173 ? 10.426 15.276 -5.432 1.00 79.12 173 GLN A N 1
ATOM 1327 C CA . GLN A 1 173 ? 10.547 16.684 -5.045 1.00 79.12 173 GLN A CA 1
ATOM 1328 C C . GLN A 1 173 ? 10.700 16.811 -3.525 1.00 79.12 173 GLN A C 1
ATOM 1330 O O . GLN A 1 173 ? 11.537 17.574 -3.031 1.00 79.12 173 GLN A O 1
ATOM 1335 N N . HIS A 1 174 ? 9.938 16.007 -2.780 1.00 81.81 174 HIS A N 1
ATOM 1336 C CA . HIS A 1 174 ? 10.045 15.952 -1.330 1.00 81.81 174 HIS A CA 1
ATOM 1337 C C . HIS A 1 174 ? 11.395 15.384 -0.875 1.00 81.81 174 HIS A C 1
ATOM 1339 O O . HIS A 1 174 ? 12.073 16.007 -0.059 1.00 81.81 174 HIS A O 1
ATOM 1345 N N . ALA A 1 175 ? 11.846 14.275 -1.466 1.00 83.00 175 ALA A N 1
ATOM 1346 C CA . ALA A 1 175 ? 13.156 13.693 -1.176 1.00 83.00 175 ALA A CA 1
ATOM 1347 C C . ALA A 1 175 ? 14.306 14.672 -1.477 1.00 83.00 175 ALA A C 1
ATOM 1349 O O . ALA A 1 175 ? 15.220 14.821 -0.668 1.00 83.00 175 ALA A O 1
ATOM 1350 N N . SER A 1 176 ? 14.231 15.401 -2.597 1.00 82.44 176 SER A N 1
ATOM 1351 C CA . SER A 1 176 ? 15.211 16.443 -2.943 1.00 82.44 176 SER A CA 1
ATOM 1352 C C . SER A 1 176 ? 15.255 17.557 -1.894 1.00 82.44 176 SER A C 1
ATOM 1354 O O . SER A 1 176 ? 16.332 18.049 -1.563 1.00 82.44 176 SER A O 1
ATOM 1356 N N . THR A 1 177 ? 14.098 17.929 -1.338 1.00 79.88 177 THR A N 1
ATOM 1357 C CA . THR A 1 177 ? 14.005 18.915 -0.253 1.00 79.88 177 THR A CA 1
ATOM 1358 C C . THR A 1 177 ? 14.658 18.411 1.030 1.00 79.88 177 THR A C 1
ATOM 1360 O O . THR A 1 177 ? 15.513 19.105 1.566 1.00 79.88 177 THR A O 1
ATOM 1363 N N . ILE A 1 178 ? 14.355 17.181 1.459 1.00 82.69 178 ILE A N 1
ATOM 1364 C CA . ILE A 1 178 ? 14.969 16.578 2.654 1.00 82.69 178 ILE A CA 1
ATOM 1365 C C . ILE A 1 178 ? 16.500 16.542 2.533 1.00 82.69 178 ILE A C 1
ATOM 1367 O O . ILE A 1 178 ? 17.208 16.899 3.472 1.00 82.69 178 ILE A O 1
ATOM 1371 N N . ILE A 1 179 ? 17.028 16.133 1.374 1.00 81.00 179 ILE A N 1
ATOM 1372 C CA . ILE A 1 179 ? 18.480 16.033 1.151 1.00 81.00 179 ILE A CA 1
ATOM 1373 C C . ILE A 1 179 ? 19.138 17.418 1.159 1.00 81.00 179 ILE A C 1
ATOM 1375 O O . ILE A 1 179 ? 20.222 17.587 1.723 1.00 81.00 179 ILE A O 1
ATOM 1379 N N . ARG A 1 180 ? 18.495 18.425 0.560 1.00 76.31 180 ARG A N 1
ATOM 1380 C CA . ARG A 1 180 ? 18.989 19.807 0.582 1.00 76.31 180 ARG A CA 1
ATOM 1381 C C . ARG A 1 180 ? 19.053 20.347 2.010 1.00 76.31 180 ARG A C 1
ATOM 1383 O O . ARG A 1 180 ? 20.089 20.878 2.405 1.00 76.31 180 ARG A O 1
ATOM 1390 N N . ASP A 1 181 ? 17.990 20.151 2.784 1.00 78.31 181 ASP A N 1
ATOM 1391 C CA . ASP A 1 181 ? 17.907 20.627 4.165 1.00 78.31 181 ASP A CA 1
ATOM 1392 C C . ASP A 1 181 ? 18.967 19.944 5.050 1.00 78.31 181 ASP A C 1
ATOM 1394 O O . ASP A 1 181 ? 19.619 20.597 5.863 1.00 78.31 181 ASP A O 1
ATOM 1398 N N . ALA A 1 182 ? 19.219 18.647 4.837 1.00 79.56 182 ALA A N 1
ATOM 1399 C CA . ALA A 1 182 ? 20.237 17.892 5.568 1.00 79.56 182 ALA A CA 1
ATOM 1400 C C . ALA A 1 182 ? 21.686 18.279 5.211 1.00 79.56 182 ALA A C 1
ATOM 1402 O O . ALA A 1 182 ? 22.585 18.122 6.036 1.00 79.56 182 ALA A O 1
ATOM 1403 N N . THR A 1 183 ? 21.939 18.765 3.991 1.00 74.94 183 THR A N 1
ATOM 1404 C CA . THR A 1 183 ? 23.297 19.080 3.504 1.00 74.94 183 THR A CA 1
ATOM 1405 C C . THR A 1 183 ? 23.732 20.522 3.771 1.00 74.94 183 THR A C 1
ATOM 1407 O O . THR A 1 183 ? 24.888 20.858 3.519 1.00 74.94 183 THR A O 1
ATOM 1410 N N . GLY A 1 184 ? 22.845 21.382 4.292 1.00 65.81 184 GLY A N 1
ATOM 1411 C CA . GLY A 1 184 ? 23.157 22.784 4.607 1.00 65.81 184 GLY A CA 1
ATOM 1412 C C . GLY A 1 184 ? 23.595 23.607 3.389 1.00 65.81 184 GLY A C 1
ATOM 1413 O O . GLY A 1 184 ? 24.221 24.658 3.536 1.00 65.81 184 GLY A O 1
ATOM 1414 N N . ALA A 1 185 ? 23.319 23.115 2.179 1.00 60.06 185 ALA A N 1
ATOM 1415 C CA . ALA A 1 185 ? 23.727 23.763 0.949 1.00 60.06 185 ALA A CA 1
ATOM 1416 C C . ALA A 1 185 ? 22.957 25.078 0.784 1.00 60.06 185 ALA A C 1
ATOM 1418 O O . ALA A 1 185 ? 21.727 25.085 0.734 1.00 60.06 185 ALA A O 1
ATOM 1419 N N . ALA A 1 186 ? 23.696 26.187 0.698 1.00 55.69 186 ALA A N 1
ATOM 1420 C CA . ALA A 1 186 ? 23.137 27.512 0.468 1.00 55.69 186 ALA A CA 1
ATOM 1421 C C . ALA A 1 186 ? 22.219 27.524 -0.766 1.00 55.69 186 ALA A C 1
ATOM 1423 O O . ALA A 1 186 ? 22.525 26.892 -1.787 1.00 55.69 186 ALA A O 1
ATOM 1424 N N . GLU A 1 187 ? 21.117 28.272 -0.665 1.00 52.91 187 GLU A N 1
ATOM 1425 C CA . GLU A 1 187 ? 20.190 28.537 -1.764 1.00 52.91 187 GLU A CA 1
ATOM 1426 C C . GLU A 1 187 ? 20.972 28.904 -3.038 1.00 52.91 187 GLU A C 1
ATOM 1428 O O . GLU A 1 187 ? 21.679 29.910 -3.089 1.00 52.91 187 GLU A O 1
ATOM 1433 N N . GLY A 1 188 ? 20.878 28.051 -4.067 1.00 53.12 188 GLY A N 1
ATOM 1434 C CA . GLY A 1 188 ? 21.347 28.372 -5.418 1.00 53.12 188 GLY A CA 1
ATOM 1435 C C . GLY A 1 188 ? 22.495 27.546 -6.013 1.00 53.12 188 GLY A C 1
ATOM 1436 O O . GLY A 1 188 ? 22.939 27.905 -7.102 1.00 53.12 188 GLY A O 1
ATOM 1437 N N . ARG A 1 189 ? 22.994 26.460 -5.390 1.00 49.12 189 ARG A N 1
ATOM 1438 C CA . ARG A 1 189 ? 24.074 25.636 -6.009 1.00 49.12 189 ARG A CA 1
ATOM 1439 C C . ARG A 1 189 ? 23.863 24.128 -6.140 1.00 49.12 189 ARG A C 1
ATOM 1441 O O . ARG A 1 189 ? 24.721 23.476 -6.729 1.00 49.12 189 ARG A O 1
ATOM 1448 N N . LEU A 1 190 ? 22.751 23.566 -5.678 1.00 50.44 190 LEU A N 1
ATOM 1449 C CA . LEU A 1 190 ? 22.404 22.179 -6.000 1.00 50.44 190 LEU A CA 1
ATOM 1450 C C . LEU A 1 190 ? 21.250 22.178 -6.999 1.00 50.44 190 LEU A C 1
ATOM 1452 O O . LEU A 1 190 ? 20.127 22.540 -6.662 1.00 50.44 190 LEU A O 1
ATOM 1456 N N . THR A 1 191 ? 21.548 21.788 -8.238 1.00 56.72 191 THR A N 1
ATOM 1457 C CA . THR A 1 191 ? 20.546 21.268 -9.177 1.00 56.72 191 THR A CA 1
ATOM 1458 C C . THR A 1 191 ? 19.708 20.211 -8.461 1.00 56.72 191 THR A C 1
ATOM 1460 O O . THR A 1 191 ? 20.298 19.421 -7.724 1.00 56.72 191 THR A O 1
ATOM 1463 N N . ASP A 1 192 ? 18.383 20.196 -8.661 1.00 62.94 192 ASP A N 1
ATOM 1464 C CA . ASP A 1 192 ? 17.478 19.204 -8.057 1.00 62.94 192 ASP A CA 1
ATOM 1465 C C . ASP A 1 192 ? 18.132 17.816 -8.022 1.00 62.94 192 ASP A C 1
ATOM 1467 O O . ASP A 1 192 ? 18.465 17.261 -9.073 1.00 62.94 192 ASP A O 1
ATOM 1471 N N . VAL A 1 193 ? 18.347 17.287 -6.808 1.00 74.75 193 VAL A N 1
ATOM 1472 C CA . VAL A 1 193 ? 19.056 16.014 -6.573 1.00 74.75 193 VAL A CA 1
ATOM 1473 C C . VAL A 1 193 ? 18.434 14.901 -7.413 1.00 74.75 193 VAL A C 1
ATOM 1475 O O . VAL A 1 193 ? 19.141 14.086 -8.002 1.00 74.75 193 VAL A O 1
ATOM 1478 N N . PHE A 1 194 ? 17.105 14.923 -7.528 1.00 80.62 194 PHE A N 1
ATOM 1479 C CA . PHE A 1 194 ? 16.360 14.108 -8.469 1.00 80.62 194 PHE A CA 1
ATOM 1480 C C . PHE A 1 194 ? 15.759 14.985 -9.569 1.00 80.62 194 PHE A C 1
ATOM 1482 O O . PHE A 1 194 ? 14.751 15.663 -9.368 1.00 80.62 194 PHE A O 1
ATOM 1489 N N . GLN A 1 195 ? 16.326 14.924 -10.775 1.00 84.19 195 GLN A N 1
ATOM 1490 C CA . GLN A 1 195 ? 15.707 15.541 -11.946 1.00 84.19 195 GLN A CA 1
ATOM 1491 C C . GLN A 1 195 ? 14.458 14.751 -12.349 1.00 84.19 195 GLN A C 1
ATOM 14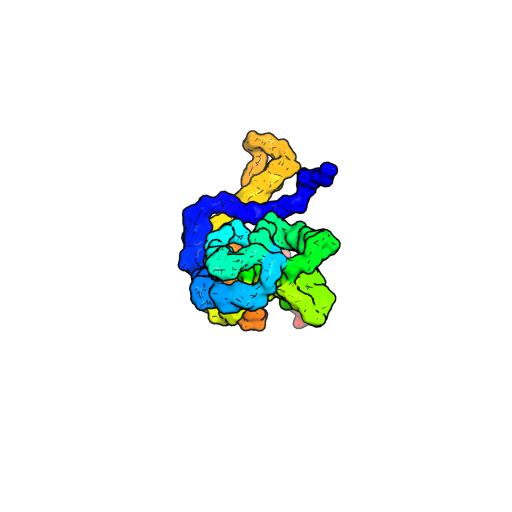93 O O . GLN A 1 195 ? 14.559 13.773 -13.079 1.00 84.19 195 GLN A O 1
ATOM 1498 N N . VAL A 1 196 ? 13.270 15.183 -11.912 1.00 82.75 196 VAL A N 1
ATOM 1499 C CA . VAL A 1 196 ? 11.968 14.515 -12.159 1.00 82.75 196 VAL A CA 1
ATOM 1500 C C . VAL A 1 196 ? 11.761 14.122 -13.629 1.00 82.75 196 VAL A C 1
ATOM 1502 O O . VAL A 1 196 ? 11.238 13.049 -13.922 1.00 82.75 196 VAL A O 1
ATOM 1505 N N . LYS A 1 197 ? 12.218 14.959 -14.572 1.00 84.88 197 LYS A N 1
ATOM 1506 C CA . LYS A 1 197 ? 12.137 14.688 -16.019 1.00 84.88 197 LYS A CA 1
ATOM 1507 C C . LYS A 1 197 ? 12.960 13.475 -16.464 1.00 84.88 197 LYS A C 1
ATOM 1509 O O . LYS A 1 197 ? 12.642 12.906 -17.498 1.00 84.88 197 LYS A O 1
ATOM 1514 N N . GLY A 1 198 ? 13.972 13.080 -15.699 1.00 87.25 198 GLY A N 1
ATOM 1515 C CA . GLY A 1 198 ? 14.820 11.909 -15.922 1.00 87.25 198 GLY A CA 1
ATOM 1516 C C . GLY A 1 198 ? 14.227 10.595 -15.414 1.00 87.25 198 GLY A C 1
ATOM 1517 O O . GLY A 1 198 ? 14.876 9.563 -15.540 1.00 87.25 198 GLY A O 1
ATOM 1518 N N . TRP A 1 199 ? 12.982 10.589 -14.921 1.00 88.19 199 TRP A N 1
ATOM 1519 C CA . TRP A 1 199 ? 12.319 9.386 -14.413 1.00 88.19 199 TRP A CA 1
ATOM 1520 C C . TRP A 1 199 ? 10.946 9.137 -15.061 1.00 88.19 199 TRP A C 1
ATOM 1522 O O . TRP A 1 199 ? 10.262 10.055 -15.536 1.00 88.19 199 TRP A O 1
ATOM 1532 N N . TYR A 1 200 ? 10.551 7.866 -15.077 1.00 89.12 200 TYR A N 1
ATOM 1533 C CA . TYR A 1 200 ? 9.214 7.358 -15.363 1.00 89.12 200 TYR A CA 1
ATOM 1534 C C . TYR A 1 200 ? 8.652 6.673 -14.121 1.00 89.12 200 TYR A C 1
ATOM 1536 O O . TYR A 1 200 ? 9.378 6.001 -13.390 1.00 89.12 200 TYR A O 1
ATOM 1544 N N . TYR A 1 201 ? 7.345 6.806 -13.927 1.00 89.94 201 TYR A N 1
ATOM 1545 C CA . TYR A 1 201 ? 6.595 5.941 -13.031 1.00 89.94 201 TYR A CA 1
ATOM 1546 C C . TYR A 1 201 ? 6.119 4.714 -13.815 1.00 89.94 201 TYR A C 1
ATOM 1548 O O . TYR A 1 201 ? 5.453 4.862 -14.842 1.00 89.94 201 TYR A O 1
ATOM 1556 N N . LEU A 1 202 ? 6.481 3.524 -13.344 1.00 90.44 202 LEU A N 1
ATOM 1557 C CA . LEU A 1 202 ? 6.071 2.244 -13.907 1.00 90.44 202 LEU A CA 1
ATOM 1558 C C . LEU A 1 202 ? 5.112 1.556 -12.930 1.00 90.44 202 LEU A C 1
ATOM 1560 O O . LEU A 1 202 ? 5.432 1.379 -11.756 1.00 90.44 202 LEU A O 1
ATOM 1564 N N . SER A 1 203 ? 3.928 1.216 -13.434 1.00 92.75 203 SER A N 1
ATOM 1565 C CA . SER A 1 203 ? 2.828 0.603 -12.690 1.00 92.75 203 SER A CA 1
ATOM 1566 C C . SER A 1 203 ? 2.500 -0.731 -13.344 1.00 92.75 203 SER A C 1
ATOM 1568 O O . SER A 1 203 ? 2.058 -0.769 -14.494 1.00 92.75 203 SER A O 1
ATOM 1570 N N . GLU A 1 204 ? 2.757 -1.822 -12.632 1.00 94.38 204 GLU A N 1
ATOM 1571 C CA . GLU A 1 204 ? 2.655 -3.182 -13.156 1.00 94.38 204 GLU A CA 1
ATOM 1572 C C . GLU A 1 204 ? 1.794 -4.053 -12.244 1.00 94.38 204 GLU A C 1
ATOM 1574 O O . GLU A 1 204 ? 1.630 -3.787 -11.055 1.00 94.38 204 GLU A O 1
ATOM 1579 N N . TYR A 1 205 ? 1.202 -5.102 -12.813 1.00 95.38 205 TYR A N 1
ATOM 1580 C CA . TYR A 1 205 ? 0.473 -6.104 -12.045 1.00 95.38 205 TYR A CA 1
ATOM 1581 C C . TYR A 1 205 ? 1.113 -7.466 -12.269 1.00 95.38 205 TYR A C 1
ATOM 1583 O O . TYR A 1 205 ? 1.009 -8.044 -13.354 1.00 95.38 205 TYR A O 1
ATOM 1591 N N . ASP A 1 206 ? 1.742 -7.994 -11.226 1.00 94.62 206 ASP A N 1
ATOM 1592 C CA . ASP A 1 206 ? 2.253 -9.353 -11.222 1.00 94.62 206 ASP A CA 1
ATOM 1593 C C . ASP A 1 206 ? 1.081 -10.313 -10.985 1.00 94.62 206 ASP A C 1
ATOM 1595 O O . ASP A 1 206 ? 0.565 -10.453 -9.873 1.00 94.62 206 ASP A O 1
ATOM 1599 N N . SER A 1 207 ? 0.651 -10.983 -12.054 1.00 93.50 207 SER A N 1
ATOM 1600 C CA . SER A 1 207 ? -0.436 -11.966 -12.004 1.00 93.50 207 SER A CA 1
ATOM 1601 C C . SER A 1 207 ? -0.070 -13.270 -11.288 1.00 93.50 207 SER A C 1
ATOM 1603 O O . SER A 1 207 ? -0.963 -13.947 -10.776 1.00 93.50 207 SER A O 1
ATOM 1605 N N . VAL A 1 208 ? 1.220 -13.610 -11.210 1.00 92.94 208 VAL A N 1
ATOM 1606 C CA . VAL A 1 208 ? 1.716 -14.813 -10.530 1.00 92.94 208 VAL A CA 1
ATOM 1607 C C . VAL A 1 208 ? 1.692 -14.593 -9.021 1.00 92.94 208 VAL A C 1
ATOM 1609 O O . VAL A 1 208 ? 1.177 -15.425 -8.273 1.00 92.94 208 VAL A O 1
ATOM 1612 N N . LEU A 1 209 ? 2.201 -13.448 -8.564 1.00 90.44 209 LEU A N 1
ATOM 1613 C CA . LEU A 1 209 ? 2.212 -13.082 -7.145 1.00 90.44 209 LEU A CA 1
ATOM 1614 C C . LEU A 1 209 ? 0.889 -12.452 -6.676 1.00 90.44 209 LEU A C 1
ATOM 1616 O O . LEU A 1 209 ? 0.594 -12.456 -5.472 1.00 90.44 209 LEU A O 1
ATOM 1620 N N . GLY A 1 210 ? 0.071 -11.977 -7.618 1.00 92.00 210 GLY A N 1
ATOM 1621 C CA . GLY A 1 210 ? -1.231 -11.353 -7.395 1.00 92.00 210 GLY A CA 1
ATOM 1622 C C . GLY A 1 210 ? -1.123 -9.986 -6.726 1.00 92.00 210 GLY A C 1
ATOM 1623 O O . GLY A 1 210 ? -1.874 -9.726 -5.785 1.00 92.00 210 GLY A O 1
ATOM 1624 N N . ARG A 1 211 ? -0.170 -9.150 -7.158 1.00 91.81 211 ARG A N 1
ATOM 1625 C CA . ARG A 1 211 ? 0.128 -7.844 -6.547 1.00 91.81 211 ARG A CA 1
ATOM 1626 C C . ARG A 1 211 ? 0.361 -6.757 -7.590 1.00 91.81 211 ARG A C 1
ATOM 1628 O O . ARG A 1 211 ? 0.792 -7.034 -8.704 1.00 91.81 211 ARG A O 1
ATOM 1635 N N . HIS A 1 212 ? 0.099 -5.520 -7.190 1.00 94.31 212 HIS A N 1
ATOM 1636 C CA . HIS A 1 212 ? 0.557 -4.334 -7.906 1.00 94.31 212 HIS A CA 1
ATOM 1637 C C . HIS A 1 212 ? 2.005 -4.014 -7.525 1.00 94.31 212 HIS A C 1
ATOM 1639 O O . HIS A 1 212 ? 2.395 -4.198 -6.371 1.00 94.31 212 HIS A O 1
ATOM 1645 N N . GLU A 1 213 ? 2.783 -3.546 -8.494 1.00 93.31 213 GLU A N 1
ATOM 1646 C CA . GLU A 1 213 ? 4.153 -3.082 -8.316 1.00 93.31 213 GLU A CA 1
ATOM 1647 C C . GLU A 1 213 ? 4.293 -1.661 -8.866 1.00 93.31 213 GLU A C 1
ATOM 1649 O O . GLU A 1 213 ? 3.848 -1.344 -9.971 1.00 93.31 213 GLU A O 1
ATOM 1654 N N . ALA A 1 214 ? 4.910 -0.799 -8.062 1.00 90.94 214 ALA A N 1
ATOM 1655 C CA . ALA A 1 214 ? 5.166 0.597 -8.369 1.00 90.94 214 ALA A CA 1
ATOM 1656 C C . ALA A 1 214 ? 6.675 0.836 -8.362 1.00 90.94 214 ALA A C 1
ATOM 1658 O O . ALA A 1 214 ? 7.328 0.614 -7.342 1.00 90.94 214 ALA A O 1
ATOM 1659 N N . SER A 1 215 ? 7.209 1.331 -9.474 1.00 89.38 215 SER A N 1
ATOM 1660 C CA . SER A 1 215 ? 8.643 1.567 -9.637 1.00 89.38 215 SER A CA 1
ATOM 1661 C C . SER A 1 215 ? 8.927 2.955 -10.201 1.00 89.38 215 SER A C 1
ATOM 1663 O O . SER A 1 215 ? 8.179 3.475 -11.030 1.00 89.38 215 SER A O 1
ATOM 1665 N N . TYR A 1 216 ? 10.052 3.538 -9.786 1.00 88.75 216 TYR A N 1
ATOM 1666 C CA . TYR A 1 216 ? 10.664 4.670 -10.475 1.00 88.75 216 TYR A CA 1
ATOM 1667 C C . TYR A 1 216 ? 11.758 4.146 -11.404 1.00 88.75 216 TYR A C 1
ATOM 1669 O O . TYR A 1 216 ? 12.733 3.553 -10.946 1.00 88.75 216 TYR A O 1
ATOM 1677 N N . THR A 1 217 ? 11.610 4.367 -12.706 1.00 87.94 217 THR A N 1
ATOM 1678 C CA . THR A 1 217 ? 12.549 3.882 -13.725 1.00 87.94 217 THR A CA 1
ATOM 1679 C C . THR A 1 217 ? 13.242 5.065 -14.400 1.00 87.94 217 THR A C 1
ATOM 1681 O O . THR A 1 217 ? 12.544 5.973 -14.857 1.00 87.94 217 THR A O 1
ATOM 1684 N N . PRO A 1 218 ? 14.583 5.095 -14.501 1.00 88.50 218 PRO A N 1
ATOM 1685 C CA . PRO A 1 218 ? 15.285 6.125 -15.264 1.00 88.50 218 PRO A CA 1
ATOM 1686 C C . PRO A 1 218 ? 14.801 6.182 -16.720 1.00 88.50 218 PRO A C 1
ATOM 1688 O O . PRO A 1 218 ? 14.512 5.149 -17.332 1.00 88.50 218 PRO A O 1
ATOM 1691 N N . ARG A 1 219 ? 14.691 7.387 -17.292 1.00 83.75 219 ARG A N 1
ATOM 1692 C CA . ARG A 1 219 ? 14.371 7.552 -18.723 1.00 83.75 219 ARG A CA 1
ATOM 1693 C C . ARG A 1 219 ? 15.536 7.141 -19.600 1.00 83.75 219 ARG A C 1
ATOM 1695 O O . ARG A 1 219 ? 15.320 6.500 -20.628 1.00 83.75 219 ARG A O 1
ATOM 1702 N N . ASP A 1 220 ? 16.736 7.508 -19.173 1.00 79.50 220 ASP A N 1
ATOM 1703 C CA . ASP A 1 220 ? 17.965 7.104 -19.825 1.00 79.50 220 ASP A CA 1
ATOM 1704 C C . ASP A 1 220 ? 18.209 5.642 -19.469 1.00 79.50 220 ASP A C 1
ATOM 1706 O O . ASP A 1 220 ? 18.419 5.279 -18.312 1.00 79.50 220 ASP A O 1
ATOM 1710 N N . ARG A 1 221 ? 18.063 4.780 -20.473 1.00 67.69 221 ARG A N 1
ATOM 1711 C CA . ARG A 1 221 ? 18.307 3.350 -20.326 1.00 67.69 221 ARG A CA 1
ATOM 1712 C C . ARG A 1 221 ? 19.791 3.101 -20.546 1.00 67.69 221 ARG A C 1
ATOM 1714 O O . ARG A 1 221 ? 20.337 3.545 -21.554 1.00 67.69 221 ARG A O 1
ATOM 1721 N N . ASP A 1 222 ? 20.402 2.310 -19.675 1.00 69.44 222 ASP A N 1
ATOM 1722 C CA . ASP A 1 222 ? 21.691 1.690 -19.970 1.00 69.44 222 ASP A CA 1
ATOM 1723 C C . ASP A 1 222 ? 21.483 0.635 -21.069 1.00 69.44 222 ASP A C 1
ATOM 1725 O O . ASP A 1 222 ? 21.061 -0.498 -20.823 1.00 69.44 222 ASP A O 1
ATOM 1729 N N . ILE A 1 223 ? 21.690 1.039 -22.327 1.00 72.38 223 ILE A N 1
ATOM 1730 C CA . ILE A 1 223 ? 21.514 0.172 -23.496 1.00 72.38 223 ILE A CA 1
ATOM 1731 C C . ILE A 1 223 ? 22.843 -0.509 -23.820 1.00 72.38 223 ILE A C 1
ATOM 1733 O O . ILE A 1 223 ? 23.807 0.125 -24.244 1.00 72.38 223 ILE A O 1
ATOM 1737 N N . HIS A 1 224 ? 22.866 -1.835 -23.700 1.00 81.88 224 HIS A N 1
ATOM 1738 C CA . HIS A 1 224 ? 23.999 -2.664 -24.103 1.00 81.88 224 HIS A CA 1
ATOM 1739 C C . HIS A 1 224 ? 23.624 -3.521 -25.313 1.00 81.88 224 HIS A C 1
ATOM 1741 O O . HIS A 1 224 ? 23.040 -4.597 -25.165 1.00 81.88 224 HIS A O 1
ATOM 1747 N N . HIS A 1 225 ? 23.981 -3.066 -26.515 1.00 85.19 225 HIS A N 1
ATOM 1748 C CA . HIS A 1 225 ? 23.766 -3.844 -27.734 1.00 85.19 225 HIS A CA 1
ATOM 1749 C C . HIS A 1 225 ? 24.542 -5.167 -27.691 1.00 85.19 225 HIS A C 1
ATOM 1751 O O . HIS A 1 225 ? 25.711 -5.217 -27.300 1.00 85.19 225 HIS A O 1
ATOM 1757 N N . LYS A 1 226 ? 23.876 -6.247 -28.100 1.00 93.00 226 LYS A N 1
ATOM 1758 C CA . LYS A 1 226 ? 24.496 -7.543 -28.382 1.00 93.00 226 LYS A CA 1
ATOM 1759 C C . LYS A 1 226 ? 24.547 -7.702 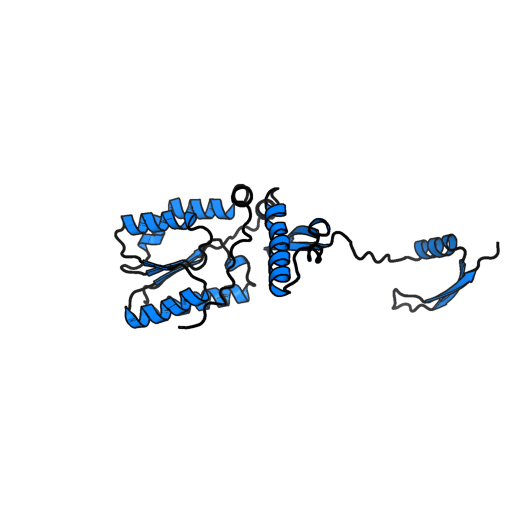-29.893 1.00 93.00 226 LYS A C 1
ATOM 1761 O O . LYS A 1 226 ? 23.636 -7.248 -30.572 1.00 93.00 226 LYS A O 1
ATOM 1766 N N . TYR A 1 227 ? 25.617 -8.312 -30.389 1.00 92.94 227 TYR A N 1
ATOM 1767 C CA . TYR A 1 227 ? 25.857 -8.445 -31.821 1.00 92.94 227 TYR A CA 1
ATOM 1768 C C . TYR A 1 227 ? 25.926 -9.920 -32.182 1.00 92.94 227 TYR A C 1
ATOM 1770 O O . TYR A 1 227 ? 26.864 -10.621 -31.788 1.00 92.94 227 TYR A O 1
ATOM 1778 N N . ASN A 1 228 ? 24.946 -10.388 -32.945 1.00 91.44 228 ASN A N 1
ATOM 1779 C CA . ASN A 1 228 ? 24.970 -11.707 -33.559 1.00 91.44 228 ASN A CA 1
ATOM 1780 C C . ASN A 1 228 ? 25.990 -11.760 -34.719 1.00 91.44 228 ASN A C 1
ATOM 1782 O O . ASN A 1 228 ? 26.668 -10.782 -35.033 1.00 91.44 228 ASN A O 1
ATOM 1786 N N . HIS A 1 229 ? 26.132 -12.917 -35.369 1.00 88.56 229 HIS A N 1
ATOM 1787 C CA . HIS A 1 229 ? 27.138 -13.102 -36.423 1.00 88.56 229 HIS A CA 1
ATOM 1788 C C . HIS A 1 229 ? 26.989 -12.151 -37.619 1.00 88.56 229 HIS A C 1
ATOM 1790 O O . HIS A 1 229 ? 27.992 -11.651 -38.128 1.00 88.56 229 HIS A O 1
ATOM 1796 N N . ALA A 1 230 ? 25.760 -11.890 -38.069 1.00 92.81 230 ALA A N 1
ATOM 1797 C CA . ALA A 1 230 ? 25.506 -10.992 -39.194 1.00 92.81 230 ALA A CA 1
ATOM 1798 C C . ALA A 1 230 ? 25.780 -9.531 -38.806 1.00 92.81 230 ALA A C 1
ATOM 1800 O O . ALA A 1 230 ? 26.488 -8.826 -39.523 1.00 92.81 230 ALA A O 1
ATOM 1801 N N . GLU A 1 231 ? 25.310 -9.117 -37.628 1.00 96.44 231 GLU A N 1
ATOM 1802 C CA . GLU A 1 231 ? 25.502 -7.762 -37.100 1.00 96.44 231 GLU A CA 1
ATOM 1803 C C . GLU A 1 231 ? 26.982 -7.448 -36.853 1.00 96.44 231 GLU A C 1
ATOM 1805 O O . GLU A 1 231 ? 27.429 -6.339 -37.128 1.00 96.44 231 GLU A O 1
ATOM 1810 N N . ARG A 1 232 ? 27.782 -8.426 -36.398 1.00 94.62 232 ARG A N 1
ATOM 1811 C CA . ARG A 1 232 ? 29.238 -8.253 -36.248 1.00 94.62 232 ARG A CA 1
ATOM 1812 C C . ARG A 1 232 ? 29.941 -8.039 -37.585 1.00 94.62 232 ARG A C 1
ATOM 1814 O O . ARG A 1 232 ? 30.833 -7.201 -37.669 1.00 94.62 232 ARG A O 1
ATOM 1821 N N . LYS A 1 233 ? 29.549 -8.771 -38.634 1.00 91.94 233 LYS A N 1
ATOM 1822 C CA . LYS A 1 233 ? 30.113 -8.572 -39.979 1.00 91.94 233 LYS A CA 1
ATOM 1823 C C . LYS A 1 233 ? 29.803 -7.179 -40.511 1.00 91.94 233 LYS A C 1
ATOM 1825 O O . LYS A 1 233 ? 30.693 -6.520 -41.042 1.00 91.94 233 LYS A O 1
ATOM 1830 N N . GLU A 1 234 ? 28.563 -6.727 -40.342 1.00 96.31 234 GLU A N 1
ATOM 1831 C CA . GLU A 1 234 ? 28.163 -5.371 -40.714 1.00 96.31 234 GLU A CA 1
ATOM 1832 C C . GLU A 1 234 ? 28.927 -4.319 -39.898 1.00 96.31 234 GLU A C 1
ATOM 1834 O O . GLU A 1 234 ? 29.419 -3.345 -40.464 1.00 96.31 234 GLU A O 1
ATOM 1839 N N . LEU A 1 235 ? 29.090 -4.542 -38.589 1.00 96.62 235 LEU A N 1
ATOM 1840 C CA . LEU A 1 235 ? 29.856 -3.6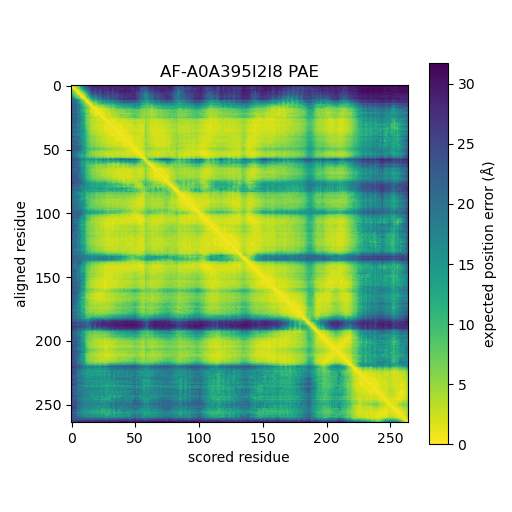69 -37.703 1.00 96.62 235 LEU A CA 1
ATOM 1841 C C . LEU A 1 235 ? 31.312 -3.525 -38.168 1.00 96.62 235 LEU A C 1
ATOM 1843 O O . LEU A 1 235 ? 31.801 -2.405 -38.283 1.00 96.62 235 LEU A O 1
ATOM 1847 N N . PHE A 1 236 ? 31.992 -4.634 -38.477 1.00 96.69 236 PHE A N 1
ATOM 1848 C CA . PHE A 1 236 ? 33.376 -4.610 -38.966 1.00 96.69 236 PHE A CA 1
ATOM 1849 C C . PHE A 1 236 ? 33.488 -3.939 -40.338 1.00 96.69 236 PHE A C 1
ATOM 1851 O O . PHE A 1 236 ? 34.365 -3.101 -40.538 1.00 96.69 236 PHE A O 1
ATOM 1858 N N . SER A 1 237 ? 32.550 -4.224 -41.246 1.00 95.00 237 SER A N 1
ATOM 1859 C CA . SER A 1 237 ? 32.495 -3.587 -42.565 1.00 95.00 237 SER A CA 1
ATOM 1860 C C . SER A 1 237 ? 32.322 -2.069 -42.463 1.00 95.00 237 SER A C 1
ATOM 1862 O O . SER A 1 237 ? 33.095 -1.331 -43.070 1.00 95.00 237 SER A O 1
ATOM 1864 N N . LYS A 1 238 ? 31.375 -1.588 -41.646 1.00 95.75 238 LYS A N 1
ATOM 1865 C CA . LYS A 1 238 ? 31.171 -0.148 -41.405 1.00 95.75 238 LYS A CA 1
ATOM 1866 C C . LYS A 1 238 ? 32.367 0.511 -40.725 1.00 95.75 238 LYS A C 1
ATOM 1868 O O . LYS A 1 238 ? 32.628 1.684 -40.965 1.00 95.75 238 LYS A O 1
ATOM 1873 N N . ALA A 1 239 ? 33.082 -0.232 -39.885 1.00 96.00 239 ALA A N 1
ATOM 1874 C CA . ALA A 1 239 ? 34.296 0.236 -39.230 1.00 96.00 239 ALA A CA 1
ATOM 1875 C C . ALA A 1 239 ? 35.535 0.219 -40.148 1.00 96.00 239 ALA A C 1
ATOM 1877 O O . ALA A 1 239 ? 36.589 0.693 -39.730 1.00 96.00 239 ALA A O 1
ATOM 1878 N N . GLY A 1 240 ? 35.436 -0.306 -41.377 1.00 96.44 240 GLY A N 1
ATOM 1879 C CA . GLY A 1 240 ? 36.561 -0.380 -42.313 1.00 96.44 240 GLY A CA 1
ATOM 1880 C C . GLY A 1 240 ? 37.652 -1.359 -41.873 1.00 96.44 240 GLY A C 1
ATOM 1881 O O . GLY A 1 240 ? 38.828 -1.151 -42.164 1.00 96.44 240 GLY A O 1
ATOM 1882 N N . VAL A 1 241 ? 37.279 -2.408 -41.137 1.00 97.00 241 VAL A N 1
ATOM 1883 C CA . VAL A 1 241 ? 38.208 -3.414 -40.611 1.00 97.00 241 VAL A CA 1
ATOM 1884 C C . VAL A 1 241 ? 37.792 -4.821 -41.012 1.00 97.00 241 VAL A C 1
ATOM 1886 O O . VAL A 1 241 ? 36.616 -5.119 -41.220 1.00 97.00 241 VAL A O 1
ATOM 1889 N N . VAL A 1 242 ? 38.773 -5.713 -41.066 1.00 95.62 242 VAL A N 1
ATOM 1890 C CA . VAL A 1 242 ? 38.576 -7.150 -41.244 1.00 95.62 242 VAL A CA 1
ATOM 1891 C C . VAL A 1 242 ? 39.076 -7.891 -40.012 1.00 95.62 242 VAL A C 1
ATOM 1893 O O . VAL A 1 242 ? 40.118 -7.555 -39.443 1.00 95.62 242 VAL A O 1
ATOM 1896 N N . ALA A 1 243 ? 38.327 -8.907 -39.587 1.00 94.75 243 ALA A N 1
ATOM 1897 C CA . ALA A 1 243 ? 38.792 -9.833 -38.565 1.00 94.75 243 ALA A CA 1
ATOM 1898 C C . ALA A 1 243 ? 39.774 -10.824 -39.197 1.00 94.75 243 ALA A C 1
ATOM 1900 O O . ALA A 1 243 ? 39.395 -11.583 -40.087 1.00 94.75 243 ALA A O 1
ATOM 1901 N N . VAL A 1 244 ? 41.028 -10.788 -38.751 1.00 95.94 244 VAL A N 1
ATOM 1902 C CA . VAL A 1 244 ? 42.097 -11.679 -39.229 1.00 95.94 244 VAL A CA 1
ATOM 1903 C C . VAL A 1 244 ? 42.269 -12.914 -38.353 1.00 95.94 244 VAL A C 1
ATOM 1905 O O . VAL A 1 244 ? 42.794 -13.914 -38.827 1.00 95.94 244 VAL A O 1
ATOM 1908 N N . ASP A 1 245 ? 41.809 -12.850 -37.103 1.00 96.12 245 ASP A N 1
ATOM 1909 C CA . ASP A 1 245 ? 41.756 -13.988 -36.190 1.00 96.12 245 ASP A CA 1
ATOM 1910 C C . ASP A 1 245 ? 40.538 -13.861 -35.262 1.00 96.12 245 ASP A C 1
ATOM 1912 O O . ASP A 1 245 ? 40.023 -12.755 -35.041 1.00 96.12 245 ASP A O 1
ATOM 1916 N N . ALA A 1 246 ? 40.069 -14.989 -34.735 1.00 95.50 246 ALA A N 1
ATOM 1917 C CA . ALA A 1 246 ? 38.979 -15.050 -33.777 1.00 95.50 246 ALA A CA 1
ATOM 1918 C C . ALA A 1 246 ? 39.155 -16.218 -32.799 1.00 95.50 246 ALA A C 1
ATOM 1920 O O . ALA A 1 246 ? 39.336 -17.364 -33.205 1.00 95.50 246 ALA A O 1
ATOM 1921 N N . TRP A 1 247 ? 38.998 -15.937 -31.507 1.00 97.12 247 TRP A N 1
ATOM 1922 C CA . TRP A 1 247 ? 39.032 -16.938 -30.442 1.00 97.12 247 TRP A CA 1
ATOM 1923 C C . TRP A 1 247 ? 37.673 -17.001 -29.754 1.00 97.12 247 TRP A C 1
ATOM 1925 O O . TRP A 1 247 ? 37.220 -16.019 -29.161 1.00 97.12 247 TRP A O 1
ATOM 1935 N N . ALA A 1 248 ? 37.024 -18.158 -29.844 1.00 94.56 248 ALA A N 1
ATOM 1936 C CA . ALA A 1 248 ? 35.718 -18.437 -29.261 1.00 94.56 248 ALA A CA 1
ATOM 1937 C C . ALA A 1 248 ? 35.693 -19.859 -28.686 1.00 94.56 248 ALA A C 1
ATOM 1939 O O . ALA A 1 248 ? 36.444 -20.723 -29.140 1.00 94.56 248 ALA A O 1
ATOM 1940 N N . ASP A 1 249 ? 34.801 -20.101 -27.728 1.00 94.75 249 ASP A N 1
ATOM 1941 C CA . ASP A 1 249 ? 34.532 -21.428 -27.170 1.00 94.75 249 ASP A CA 1
ATOM 1942 C C . ASP A 1 249 ? 33.064 -21.802 -27.410 1.00 94.75 249 ASP A C 1
ATOM 1944 O O . ASP A 1 249 ? 32.185 -20.953 -27.286 1.00 94.75 249 ASP A O 1
ATOM 1948 N N . SER A 1 250 ? 32.783 -23.066 -27.741 1.00 92.38 250 SER A N 1
ATOM 1949 C CA . SER A 1 250 ? 31.418 -23.548 -28.023 1.00 92.38 250 SER A CA 1
ATOM 1950 C C . SER A 1 250 ? 30.439 -23.423 -26.848 1.00 92.38 250 SER A C 1
ATOM 1952 O O . SER A 1 250 ? 29.231 -23.496 -27.051 1.00 92.38 250 SER A O 1
ATOM 1954 N N . THR A 1 251 ? 30.952 -23.243 -25.630 1.00 95.12 251 THR A N 1
ATOM 1955 C CA . THR A 1 251 ? 30.172 -23.044 -24.403 1.00 95.12 251 THR A CA 1
ATOM 1956 C C . THR A 1 251 ? 29.944 -21.567 -24.060 1.00 95.12 251 THR A C 1
ATOM 1958 O O . THR A 1 251 ? 29.248 -21.272 -23.089 1.00 95.12 251 THR A O 1
ATOM 1961 N N . CYS A 1 252 ? 30.496 -20.638 -24.851 1.00 92.44 252 CYS A N 1
ATOM 1962 C CA . CYS A 1 252 ? 30.481 -19.201 -24.587 1.00 92.44 252 CYS A CA 1
ATOM 1963 C C . CYS A 1 252 ? 29.809 -18.404 -25.718 1.00 92.44 252 CYS A C 1
ATOM 1965 O O . CYS A 1 252 ? 30.098 -18.600 -26.895 1.00 92.44 252 CYS A O 1
ATOM 1967 N N . ASP A 1 253 ? 29.013 -17.394 -25.355 1.00 91.75 253 ASP A N 1
ATOM 1968 C CA . ASP A 1 253 ? 28.435 -16.430 -26.312 1.00 91.75 253 ASP A CA 1
ATOM 1969 C C . ASP A 1 253 ? 29.400 -15.281 -26.686 1.00 91.75 253 ASP A C 1
ATOM 1971 O O . ASP A 1 253 ? 29.089 -14.429 -27.524 1.00 91.75 253 ASP A O 1
ATOM 1975 N N . LEU A 1 254 ? 30.576 -15.231 -26.050 1.00 93.88 254 LEU A N 1
ATOM 1976 C CA . LEU A 1 254 ? 31.610 -14.214 -26.245 1.00 93.88 254 LEU A CA 1
ATOM 1977 C C . LEU A 1 254 ? 32.746 -14.752 -27.126 1.00 93.88 254 LEU A C 1
ATOM 1979 O O . LEU A 1 254 ? 33.175 -15.893 -26.976 1.00 93.88 254 LEU A O 1
ATOM 1983 N N . ALA A 1 255 ? 33.285 -13.893 -27.990 1.00 94.19 255 ALA A N 1
ATOM 1984 C CA . ALA A 1 255 ? 34.471 -14.182 -28.786 1.00 94.19 255 ALA A CA 1
ATOM 1985 C C . ALA A 1 255 ? 35.403 -12.965 -28.839 1.00 94.19 255 ALA A C 1
ATOM 1987 O O . ALA A 1 255 ? 34.941 -11.821 -28.863 1.00 94.19 255 ALA A O 1
ATOM 1988 N N . PHE A 1 256 ? 36.706 -13.221 -28.896 1.00 95.88 256 PHE A N 1
ATOM 1989 C CA . PHE A 1 256 ? 37.735 -12.215 -29.142 1.00 95.88 256 PHE A CA 1
ATOM 1990 C C . PHE A 1 256 ? 38.063 -12.176 -30.631 1.00 95.88 256 PHE A C 1
ATOM 1992 O O . PHE A 1 256 ? 38.118 -13.222 -31.268 1.00 95.88 256 PHE A O 1
ATOM 1999 N N . TYR A 1 257 ? 38.310 -10.985 -31.175 1.00 96.12 257 TYR A N 1
ATOM 2000 C CA . TYR A 1 257 ? 38.653 -10.796 -32.584 1.00 96.12 257 TYR A CA 1
ATOM 2001 C C . TYR A 1 257 ? 39.929 -9.974 -32.696 1.00 96.12 257 TYR A C 1
ATOM 2003 O O . TYR A 1 257 ? 40.052 -8.927 -32.058 1.00 96.12 257 TYR A O 1
ATOM 2011 N N . GLN A 1 258 ? 40.855 -10.414 -33.540 1.00 97.12 258 GLN A N 1
ATOM 2012 C CA . GLN A 1 258 ? 41.972 -9.587 -33.969 1.00 97.12 258 GLN A CA 1
ATOM 2013 C C . GLN A 1 258 ? 41.571 -8.854 -35.247 1.00 97.12 258 GLN A C 1
ATOM 2015 O O . GLN A 1 258 ? 41.251 -9.488 -36.250 1.00 97.12 258 GLN A O 1
ATOM 2020 N N . LEU A 1 259 ? 41.579 -7.522 -35.214 1.00 97.25 259 LEU A N 1
ATOM 2021 C CA . LEU A 1 259 ? 41.143 -6.680 -36.328 1.00 97.25 259 LEU A CA 1
ATOM 2022 C C . LEU A 1 259 ? 42.341 -6.002 -37.003 1.00 97.25 259 LEU A C 1
ATOM 2024 O O . LEU A 1 259 ? 43.287 -5.587 -36.332 1.00 97.25 259 LEU A O 1
ATOM 2028 N N . LYS A 1 260 ? 42.281 -5.855 -38.327 1.00 95.75 260 LYS A N 1
ATOM 2029 C CA . LYS A 1 260 ? 43.177 -4.996 -39.119 1.00 95.75 260 LYS A CA 1
ATOM 2030 C C . LYS A 1 260 ? 42.350 -4.103 -40.038 1.00 95.75 260 LYS A C 1
ATOM 2032 O O . LYS A 1 260 ? 41.209 -4.441 -40.342 1.00 95.75 260 LYS A O 1
ATOM 2037 N N . LEU A 1 261 ? 42.913 -2.974 -40.466 1.00 96.06 261 LEU A N 1
ATOM 2038 C CA . LEU A 1 261 ? 42.286 -2.133 -41.488 1.00 96.06 261 LEU A CA 1
ATOM 2039 C C . LEU A 1 261 ? 42.060 -2.956 -42.760 1.00 96.06 261 LEU A C 1
ATOM 2041 O O . LEU A 1 261 ? 42.917 -3.758 -43.132 1.00 96.06 261 LEU A O 1
ATOM 2045 N N . ALA A 1 262 ? 40.899 -2.779 -43.383 1.00 89.00 262 ALA A N 1
ATOM 2046 C CA . ALA A 1 262 ? 40.652 -3.311 -44.713 1.00 89.00 262 ALA A CA 1
ATOM 2047 C C . ALA A 1 262 ? 41.531 -2.556 -45.722 1.00 89.00 262 ALA A C 1
ATOM 2049 O O . ALA A 1 262 ? 41.671 -1.334 -45.620 1.00 89.00 262 ALA A O 1
ATOM 2050 N N . ASP A 1 263 ? 42.124 -3.273 -46.676 1.00 81.50 263 ASP A N 1
ATOM 2051 C CA . ASP A 1 263 ? 42.789 -2.635 -47.813 1.00 81.50 263 ASP A CA 1
ATOM 2052 C C . ASP A 1 263 ? 41.736 -1.862 -48.630 1.00 81.50 263 ASP A C 1
ATOM 2054 O O . ASP A 1 263 ? 40.614 -2.349 -48.799 1.00 81.50 263 ASP A O 1
ATOM 2058 N N . GLN A 1 264 ? 42.078 -0.635 -49.049 1.00 60.28 264 GLN A N 1
ATOM 2059 C CA . GLN A 1 264 ? 41.181 0.262 -49.798 1.00 60.28 264 GLN A CA 1
ATOM 2060 C C . GLN A 1 264 ? 40.720 -0.336 -51.128 1.00 60.28 264 GLN A C 1
ATOM 2062 O O . GLN A 1 264 ? 41.566 -0.930 -51.834 1.00 60.28 264 GLN A O 1
#

Foldseek 3Di:
DPDPDDDPPCPQLPPPVVLVVQLVVLQVQLVVLLVCLQVCLLVVLVLQDAQAEEEEQDCNDVVSCVSNVVNCVVVVGNYHYDDDHNVVRLVCLQVCCVPPVHAYEYEDDPQPLQVDDPVVSVVSVVSVCCSRPVDVPGSGYYHHDHDPDLDFVSVQSSCPPPSNFVSVLSVLVVVQVVVCVVVVDPPDPDDRPDPSVQWDWDWDADNVVSDIDIDIDGPDDPDDDDADPVRVVVVQVVVQKDFPDKADDPVDPDIDTDIDGHDD

Sequence (264 aa):
MLPQNNIIDIRAVKVEDSIYEAVLKDYYLRHEEIHILRTQAHKMTHKIAENSAIVDLGSGSLDKIVTLLDTLEAQKKKCAALHGTFEDGLEWIKEDRATSGRPHCVLFLGSTIGSFSRENAANFIRKMAASTCTCPGDQGSVLLSIDSCKLPTKVLRAFSSDAVVPFTMAGFQHASTIIRDATGAAEGRLTDVFQVKGWYYLSEYDSVLGRHEASYTPRDRDIHHKYNHAERKELFSKAGVVAVDAWADSTCDLAFYQLKLADQ

Mean predicted aligned error: 10.37 Å

Nearest PDB structures (foldseek):
  4ak9-assembly1_B  TM=4.187E-01  e=6.046E-01  Physcomitrium patens
  5tq2-assembly1_A  TM=3.782E-01  e=3.325E-01  Xenopus laevis
  8btn-assembly1_B  TM=3.846E-01  e=3.979E-01  Bacillus cereus MSX-D12
  4f11-assembly1_A  TM=5.450E-01  e=1.882E+00  Homo sapiens
  4mrm-assembly1_B  TM=2.947E-01  e=1.882E+00  Homo sapiens

InterPro domains:
  IPR017804 4-dimethylallyltryptophan N-methyltransferase easF [PIRSF018005] (24-257)
  IPR019257 Histidine-specific methyltransferase, SAM-dependent methyltransferase domain [PF10017] (24-76)
  IPR019257 Histidine-specific methyltransferase, SAM-dependent methyltransferase domain [PF10017] (78-219)
  IPR029063 S-adenosyl-L-methionine-dependent methyltransferase superfamily [G3DSA:3.40.50.150] (22-78)
  IPR029063 S-adenosyl-L-methionine-dependent methyltransferase superfamily [G3DSA:3.40.50.150] (79-170)
  IPR051128 EgtD Methyltransferase [PTHR43397] (75-220)

pLDDT: mean 82.55, std 15.7, range [23.2, 97.25]

Organism: Aspergillus homomorphus (strain CBS 101889) (NCBI:txid1450537)

Solvent-accessible surface area (backbone atoms only — not comparable to full-atom values): 15811 Å² total; per-residue (Å²): 136,80,80,91,80,80,74,84,67,78,64,62,64,85,59,59,66,69,46,53,53,51,31,52,72,55,23,56,66,62,56,53,50,46,52,48,42,72,76,40,25,68,65,56,52,69,70,53,49,78,57,20,35,37,35,39,50,56,54,93,66,64,76,69,54,47,55,50,51,55,45,33,55,75,68,67,46,54,63,51,81,49,82,55,52,56,67,58,47,56,52,48,47,51,55,48,33,75,73,69,69,51,36,34,35,38,35,43,52,86,31,60,62,71,80,44,56,74,66,55,34,54,52,47,53,49,54,51,45,54,64,39,37,80,51,97,85,51,64,22,41,76,50,74,47,75,81,80,83,73,54,58,70,65,54,48,46,39,60,62,40,86,34,34,55,61,59,58,53,41,46,44,59,48,53,32,48,54,53,44,66,74,64,71,62,64,95,88,76,75,74,67,79,51,55,68,88,50,47,39,83,46,70,46,66,44,77,88,82,59,43,78,46,81,44,82,40,63,61,76,68,92,79,79,88,82,72,54,77,68,54,44,52,52,51,32,56,77,67,48,33,40,75,80,44,75,53,70,48,99,91,47,98,62,67,50,69,44,72,42,76,51,84,130